Protein AF-A0A6A0A6Y8-F1 (afdb_monomer)

pLDDT: mean 86.59, std 13.99, range [38.25, 98.38]

Mean predicted aligned error: 8.22 Å

Secondary structure (DSSP, 8-state):
-HHHHHHHHHHHHHH-TTS-HHHHHHHHHHHHHHHHHHHH---SSPPPHHHHHHHHTT--EEEEEE-TTS-EEEEEE-TT-BHHHHHHHHHHHTT-S-GGGEEEEEEEEE------SS-PPPPPPP-EEEEPPTTSBHHHHHHHHHH-TTTTTTEEEEEEEEE----GGGGG---HHHHHHHHHHHHHHHHTTSS---HHHHHHHHHHHHHHHHGGGGGG-HHHHHHHHHHHS-TTT-

Solvent-accessible surface area (backbone atoms only — not comparable to full-atom values): 13870 Å² total; per-residue (Å²): 110,70,69,58,54,52,51,50,51,34,52,49,48,37,68,41,84,87,50,58,71,69,56,21,51,52,24,46,52,50,48,54,50,51,56,50,38,68,72,49,44,82,80,89,56,81,83,49,72,68,56,52,52,24,59,76,67,76,45,70,47,74,47,69,37,29,39,92,84,73,48,72,47,85,44,77,41,46,91,79,34,24,38,47,57,50,42,54,52,48,25,59,74,72,66,38,83,85,44,89,39,44,40,52,23,44,32,33,41,46,59,62,80,82,85,80,79,76,100,64,79,80,75,76,67,63,70,48,74,41,82,56,59,53,51,44,38,48,52,41,54,56,49,48,53,73,62,39,80,61,40,79,75,38,34,50,67,44,44,29,52,47,74,77,58,88,57,82,72,54,79,74,56,82,49,64,58,57,48,49,55,51,48,53,49,51,52,52,40,32,54,73,54,78,53,83,69,55,63,70,56,40,52,51,51,31,52,52,55,48,40,72,76,61,42,90,66,47,85,80,36,68,71,61,45,53,55,48,48,64,73,50,44,34,77,89,67,110

Sequence (238 aa):
EFVGLVSEYIHAVAQDEGEPPLVRSLASKTWNCLKRSTKAGPRRTLPTAEEIEALFAERKLNTIVFFLDETFEELSFDVTTTVLEAVEQLAGIIRLQNWQTFTLFEARHILAKPNTNNGGVAEPAVDEHLLLDENKYIADILCEFRNSKIAKDMWQSKLLFKKRMFRETDENIVEPQFINLSYVQAQHDYLQGNYPVVREDAAQMSALQIQAEHGSGLAENEEMLMTCIEKYVTKQTK

Organism: Haematococcus lacustris (NCBI:txid44745)

InterPro domains:
  IPR000299 FERM domain [PS50057] (61-238)
  IPR000857 MyTH4 domain [PS51016] (1-56)
  IPR014352 FERM/acyl-CoA-binding protein superfamily [G3DSA:1.20.80.10] (167-238)
  IPR019748 FERM central domain [PF00373] (169-235)
  IPR019748 FERM central domain [cd14473] (179-237)
  IPR035963 FERM superfamily, second domain [SSF47031] (162-237)
  IPR051567 Unconventional Myosin ATPase [PTHR22692] (15-237)

Radius of gyration: 23.83 Å; Cα contacts (8 Å, |Δi|>4): 279; chains: 1; bounding box: 72×34×59 Å

Structure (mmCIF, N/CA/C/O backbone):
data_AF-A0A6A0A6Y8-F1
#
_entry.id   AF-A0A6A0A6Y8-F1
#
loop_
_atom_site.group_PDB
_atom_site.id
_atom_site.type_symbol
_atom_site.label_atom_id
_atom_site.label_alt_id
_atom_site.label_comp_id
_atom_site.label_asym_id
_atom_site.label_entity_id
_atom_site.label_seq_id
_atom_site.pdbx_PDB_ins_code
_atom_site.Cartn_x
_atom_site.Cartn_y
_atom_site.Cartn_z
_atom_site.occupancy
_atom_site.B_iso_or_equiv
_atom_site.auth_seq_id
_atom_site.auth_comp_id
_atom_site.auth_asym_id
_atom_site.auth_atom_id
_atom_site.pdbx_PDB_model_num
ATOM 1 N N . GLU A 1 1 ? -18.001 -19.237 24.307 1.00 77.31 1 GLU A N 1
ATOM 2 C CA . GLU A 1 1 ? -19.071 -18.554 25.069 1.00 77.31 1 GLU A CA 1
ATOM 3 C C . GLU A 1 1 ? -18.737 -17.101 25.410 1.00 77.31 1 GLU A C 1
ATOM 5 O O . GLU A 1 1 ? -19.509 -16.239 25.023 1.00 77.31 1 GLU A O 1
ATOM 10 N N . PHE A 1 2 ? -17.579 -16.783 26.011 1.00 86.88 2 PHE A N 1
ATOM 11 C CA . PHE A 1 2 ? -17.235 -15.402 26.414 1.00 86.88 2 PHE A CA 1
ATOM 12 C C . PHE A 1 2 ? -17.306 -14.342 25.296 1.00 86.88 2 PHE A C 1
ATOM 14 O O . PHE A 1 2 ? -17.926 -13.302 25.482 1.00 86.88 2 PHE A O 1
ATOM 21 N N . VAL A 1 3 ? -16.726 -14.606 24.118 1.00 83.38 3 VAL A N 1
ATOM 22 C CA . VAL A 1 3 ? -16.757 -13.652 22.988 1.00 83.38 3 VAL A CA 1
ATOM 23 C C . VAL A 1 3 ? -18.191 -13.352 22.540 1.00 83.38 3 VAL A C 1
ATOM 25 O O . VAL A 1 3 ? -18.493 -12.204 22.236 1.00 83.38 3 VAL A O 1
ATOM 28 N N . GLY A 1 4 ? -19.074 -14.358 22.572 1.00 87.31 4 GLY A N 1
ATOM 29 C CA . GLY A 1 4 ? -20.499 -14.207 22.262 1.00 87.31 4 GLY A CA 1
ATOM 30 C C . GLY A 1 4 ? -21.203 -13.263 23.237 1.00 87.31 4 GLY A C 1
ATOM 31 O O . GLY A 1 4 ? -21.870 -12.324 22.810 1.00 87.31 4 GLY A O 1
ATOM 32 N N . LEU A 1 5 ? -20.960 -13.445 24.539 1.00 92.94 5 LEU A N 1
ATOM 33 C CA . LEU A 1 5 ? -21.512 -12.580 25.588 1.00 92.94 5 LEU A CA 1
ATOM 34 C C . LEU A 1 5 ? -21.043 -11.128 25.437 1.00 92.94 5 LEU A C 1
ATOM 36 O O . LEU A 1 5 ? -21.844 -10.201 25.522 1.00 92.94 5 LEU A O 1
ATOM 40 N N . VAL A 1 6 ? -19.750 -10.922 25.168 1.00 90.88 6 VAL A N 1
ATOM 41 C CA . VAL A 1 6 ? -19.188 -9.580 24.960 1.00 90.88 6 VAL A CA 1
ATOM 42 C C . VAL A 1 6 ? -19.773 -8.934 23.703 1.00 90.88 6 VAL A C 1
ATOM 44 O O . VAL A 1 6 ? -20.166 -7.770 23.750 1.00 90.88 6 VAL A O 1
ATOM 47 N N . SER A 1 7 ? -19.880 -9.674 22.592 1.00 91.81 7 SER A N 1
ATOM 48 C CA . SER A 1 7 ? -20.501 -9.155 21.369 1.00 91.81 7 SER A CA 1
ATOM 49 C C . SER A 1 7 ? -21.958 -8.757 21.568 1.00 91.81 7 SER A C 1
ATOM 51 O O . SER A 1 7 ? -22.370 -7.704 21.089 1.00 91.81 7 SER A O 1
ATOM 53 N N . GLU A 1 8 ? -22.725 -9.579 22.284 1.00 94.06 8 GLU A N 1
ATOM 54 C CA . GLU A 1 8 ? -24.141 -9.340 22.545 1.00 94.06 8 GLU A CA 1
ATOM 55 C C . GLU A 1 8 ? -24.335 -8.115 23.438 1.00 94.06 8 GLU A C 1
ATOM 57 O O . GLU A 1 8 ? -25.140 -7.246 23.110 1.00 94.06 8 GLU A O 1
ATOM 62 N N . TYR A 1 9 ? -23.527 -7.982 24.495 1.00 94.88 9 TYR A N 1
ATOM 63 C CA . TYR A 1 9 ? -23.540 -6.809 25.364 1.00 94.88 9 TYR A CA 1
ATOM 64 C C . TYR A 1 9 ? -23.230 -5.518 24.596 1.00 94.88 9 TYR A C 1
ATOM 66 O O . TYR A 1 9 ? -23.997 -4.560 24.663 1.00 94.88 9 TYR A O 1
ATOM 74 N N . ILE A 1 10 ? -22.137 -5.492 23.823 1.00 95.12 10 ILE A N 1
ATOM 75 C CA . ILE A 1 10 ? -21.745 -4.301 23.053 1.00 95.12 10 ILE A CA 1
ATOM 76 C C . ILE A 1 10 ? -22.835 -3.939 22.039 1.00 95.12 10 ILE A C 1
ATOM 78 O O . ILE A 1 10 ? -23.150 -2.763 21.861 1.00 95.12 10 ILE A O 1
ATOM 82 N N . HIS A 1 11 ? -23.424 -4.939 21.383 1.00 94.75 11 HIS A N 1
ATOM 83 C CA . HIS A 1 11 ? -24.505 -4.717 20.434 1.00 94.75 11 HIS A CA 1
ATOM 84 C C . HIS A 1 11 ? -25.767 -4.167 21.111 1.00 94.75 11 HIS A C 1
ATOM 86 O O . HIS A 1 11 ? -26.372 -3.240 20.580 1.00 94.75 11 HIS A O 1
ATOM 92 N N . ALA A 1 12 ? -26.142 -4.690 22.282 1.00 95.38 12 ALA A N 1
ATOM 93 C CA . ALA A 1 12 ? -27.283 -4.199 23.051 1.00 95.38 12 ALA A CA 1
ATOM 94 C C . ALA A 1 12 ? -27.087 -2.734 23.473 1.00 95.38 12 ALA A C 1
ATOM 96 O O . ALA A 1 12 ? -27.940 -1.901 23.182 1.00 95.38 12 ALA A O 1
ATOM 97 N N . VAL A 1 13 ? -25.925 -2.395 24.045 1.00 96.12 13 VAL A N 1
ATOM 98 C CA . VAL A 1 13 ? -25.582 -1.017 24.449 1.00 96.12 13 VAL A CA 1
ATOM 99 C C . VAL A 1 13 ? -25.568 -0.057 23.255 1.00 96.12 13 VAL A C 1
ATOM 101 O 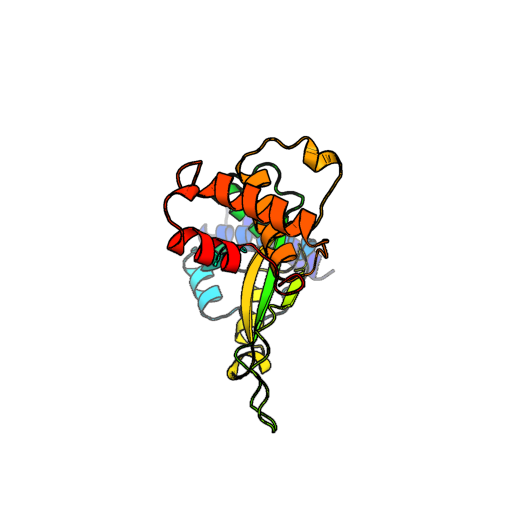O . VAL A 1 13 ? -25.963 1.098 23.379 1.00 96.12 13 VAL A O 1
ATOM 104 N N . ALA A 1 14 ? -25.138 -0.512 22.075 1.00 94.69 14 ALA A N 1
ATOM 105 C CA . ALA A 1 14 ? -25.146 0.316 20.869 1.00 94.69 14 ALA A CA 1
ATOM 106 C C . ALA A 1 14 ? -26.566 0.691 20.394 1.00 94.69 14 ALA A C 1
ATOM 108 O O . ALA A 1 14 ? -26.723 1.731 19.755 1.00 94.69 14 ALA A O 1
ATOM 109 N N . GLN A 1 15 ? -27.574 -0.138 20.692 1.00 93.50 15 GLN A N 1
ATOM 110 C CA . GLN A 1 15 ? -28.968 0.039 20.257 1.00 93.50 15 GLN A CA 1
ATOM 111 C C . GLN A 1 15 ? -29.887 0.614 21.345 1.00 93.50 15 GLN A C 1
ATOM 113 O O . GLN A 1 15 ? -31.000 1.032 21.036 1.00 93.50 15 GLN A O 1
ATOM 118 N N . ASP A 1 16 ? -29.454 0.626 22.606 1.00 95.06 16 ASP A N 1
ATOM 119 C CA . ASP A 1 16 ? -30.277 1.089 23.721 1.00 95.06 16 ASP A CA 1
ATOM 120 C C . ASP A 1 16 ? -30.437 2.614 23.700 1.00 95.06 16 ASP A C 1
ATOM 122 O O . ASP A 1 16 ? -29.503 3.363 23.982 1.00 95.06 16 ASP A O 1
ATOM 126 N N . GLU A 1 17 ? -31.640 3.101 23.387 1.00 92.94 17 GLU A N 1
ATOM 127 C CA . GLU A 1 17 ? -31.928 4.536 23.356 1.00 92.94 17 GLU A CA 1
ATOM 128 C C . GLU A 1 17 ? -31.802 5.224 24.728 1.00 92.94 17 GLU A C 1
ATOM 130 O O . GLU A 1 17 ? -31.631 6.447 24.771 1.00 92.94 17 GLU A O 1
ATOM 135 N N . GLY A 1 18 ? -31.836 4.461 25.826 1.00 94.81 18 GLY A N 1
ATOM 136 C CA . GLY A 1 18 ? -31.639 4.949 27.190 1.00 94.81 18 GLY A CA 1
ATOM 137 C C . GLY A 1 18 ? -30.185 5.287 27.532 1.00 94.81 18 GLY A C 1
ATOM 138 O O . GLY A 1 18 ? -29.944 6.060 28.461 1.00 94.81 18 GLY A O 1
ATOM 139 N N . GLU A 1 19 ? -29.218 4.766 26.774 1.00 95.75 19 GLU A N 1
ATOM 140 C CA . GLU A 1 19 ? -27.794 5.014 27.010 1.00 95.75 19 GLU A CA 1
ATOM 141 C C . GLU A 1 19 ? -27.341 6.385 26.472 1.00 95.75 19 GLU A C 1
ATOM 143 O O . GLU A 1 19 ? -27.837 6.857 25.436 1.00 95.75 19 GLU A O 1
ATOM 148 N N . PRO A 1 20 ? -26.350 7.040 27.116 1.00 96.50 20 PRO A N 1
ATOM 149 C CA . PRO A 1 20 ? -25.820 8.313 26.650 1.00 96.50 20 PRO A CA 1
ATOM 150 C C . PRO A 1 20 ? -25.304 8.225 25.204 1.00 96.50 20 PRO A C 1
ATOM 152 O O . PRO A 1 20 ? -24.615 7.261 24.856 1.00 96.50 20 PRO A O 1
ATOM 155 N N . PRO A 1 21 ? -25.514 9.256 24.361 1.00 94.69 21 PRO A N 1
ATOM 156 C CA . PRO A 1 21 ? -25.112 9.220 22.952 1.00 94.69 21 PRO A CA 1
ATOM 157 C C . PRO A 1 21 ? -23.634 8.869 22.723 1.00 94.69 21 PRO A C 1
ATOM 159 O O . PRO A 1 21 ? -23.303 8.142 21.786 1.00 94.69 21 PRO A O 1
ATOM 162 N N . LEU A 1 22 ? -22.746 9.345 23.603 1.00 92.56 22 LEU A N 1
ATOM 163 C CA . LEU A 1 22 ? -21.317 9.032 23.559 1.00 92.56 22 LEU A CA 1
ATOM 164 C C . LEU A 1 22 ? -21.048 7.534 23.772 1.00 92.56 22 LEU A C 1
ATOM 166 O O . LEU A 1 22 ? -20.259 6.943 23.038 1.00 92.56 22 LEU A O 1
ATOM 170 N N . VAL A 1 23 ? -21.728 6.914 24.739 1.00 94.75 23 VAL A N 1
ATOM 171 C CA . VAL A 1 23 ? -21.590 5.484 25.053 1.00 94.75 23 VAL A CA 1
ATOM 172 C C . VAL A 1 23 ? -22.068 4.641 23.873 1.00 94.75 23 VAL A C 1
ATOM 174 O O . VAL A 1 23 ? -21.354 3.739 23.441 1.00 94.75 23 VAL A O 1
ATOM 177 N N . ARG A 1 24 ? -23.208 4.995 23.266 1.00 95.31 24 ARG A N 1
ATOM 178 C CA . ARG A 1 24 ? -23.728 4.300 22.074 1.00 95.31 24 ARG A CA 1
ATOM 179 C C . ARG A 1 24 ? -22.795 4.412 20.873 1.00 95.31 24 ARG A C 1
ATOM 181 O O . ARG A 1 24 ? -22.590 3.434 20.152 1.00 95.31 24 ARG A O 1
ATOM 188 N N . SER A 1 25 ? -22.199 5.589 20.666 1.00 92.94 25 SER A N 1
ATOM 189 C CA . SER A 1 25 ? -21.198 5.811 19.615 1.00 92.94 25 SER A CA 1
ATOM 190 C C . SER A 1 25 ? -19.967 4.922 19.824 1.00 92.94 25 SER A C 1
ATOM 192 O O . SER A 1 25 ? -19.550 4.209 18.909 1.00 92.94 25 SER A O 1
ATOM 194 N N . LEU A 1 26 ? -19.429 4.878 21.047 1.00 92.94 26 LEU A N 1
ATOM 195 C CA . LEU A 1 26 ? -18.294 4.020 21.396 1.00 92.94 26 LEU A CA 1
ATOM 196 C C . LEU A 1 26 ? -18.625 2.530 21.255 1.00 92.94 26 LEU A C 1
ATOM 198 O O . LEU A 1 26 ? -17.822 1.775 20.702 1.00 92.94 26 LEU A O 1
ATOM 202 N N . ALA A 1 27 ? -19.809 2.103 21.695 1.00 95.19 27 ALA A N 1
ATOM 203 C CA . ALA A 1 27 ? -20.276 0.730 21.539 1.00 95.19 27 ALA A CA 1
ATOM 204 C C . ALA A 1 27 ? -20.397 0.349 20.054 1.00 95.19 27 ALA A C 1
ATOM 206 O O . ALA A 1 27 ? -19.886 -0.691 19.639 1.00 95.19 27 ALA A O 1
ATOM 207 N N . SER A 1 28 ? -20.952 1.235 19.222 1.00 93.56 28 SER A N 1
ATOM 208 C CA . SER A 1 28 ? -21.048 1.039 17.768 1.00 93.56 28 SER A CA 1
ATOM 209 C C . SER A 1 28 ? -19.674 0.909 17.104 1.00 93.56 28 SER A C 1
ATOM 211 O O . SER A 1 28 ? -19.452 0.008 16.291 1.00 93.56 28 SER A O 1
ATOM 213 N N . LYS A 1 29 ? -18.717 1.771 17.476 1.00 92.00 29 LYS A N 1
ATOM 214 C CA . LYS A 1 29 ? -17.328 1.697 16.992 1.00 92.00 29 LYS A CA 1
ATOM 215 C C . LYS A 1 29 ? -16.665 0.387 17.419 1.00 92.00 29 LYS A C 1
ATOM 217 O O . LYS A 1 29 ? -16.091 -0.309 16.585 1.00 92.00 29 LYS A O 1
ATOM 222 N N . THR A 1 30 ? -16.813 0.007 18.686 1.00 93.19 30 THR A N 1
ATOM 223 C CA . THR A 1 30 ? -16.262 -1.240 19.239 1.00 93.19 30 THR A CA 1
ATOM 224 C C . THR A 1 30 ? -16.842 -2.462 18.527 1.00 93.19 30 THR A C 1
ATOM 226 O O . THR A 1 30 ? -16.099 -3.373 18.164 1.00 93.19 30 THR A O 1
ATOM 229 N N . TRP A 1 31 ? -18.149 -2.463 18.253 1.00 93.44 31 TRP A N 1
ATOM 230 C CA . TRP A 1 31 ? -18.822 -3.528 17.514 1.00 93.44 31 TRP A CA 1
ATOM 231 C C . TRP A 1 31 ? -18.270 -3.693 16.097 1.00 93.44 31 TRP A C 1
ATOM 233 O O . TRP A 1 31 ? -17.978 -4.808 15.659 1.00 93.44 31 TRP A O 1
ATOM 243 N N . ASN A 1 32 ? -18.068 -2.578 15.392 1.00 91.50 32 ASN A N 1
ATOM 244 C CA . ASN A 1 32 ? -17.473 -2.588 14.060 1.00 91.50 32 ASN A CA 1
ATOM 245 C C . ASN A 1 32 ? -16.026 -3.095 14.092 1.00 91.50 32 ASN A C 1
ATOM 247 O O . ASN A 1 32 ? -15.670 -3.956 13.287 1.00 91.50 32 ASN A O 1
ATOM 251 N N . CYS A 1 33 ? -15.213 -2.640 15.049 1.00 90.62 33 CYS A N 1
ATOM 252 C CA . CYS A 1 33 ? -13.855 -3.148 15.238 1.00 90.62 33 CYS A CA 1
ATOM 253 C C . CYS A 1 33 ? -13.845 -4.655 15.528 1.00 90.62 33 CYS A C 1
ATOM 255 O O . CYS A 1 33 ? -13.053 -5.378 14.933 1.00 90.62 33 CYS A O 1
ATOM 257 N N . LEU A 1 34 ? -14.755 -5.162 16.366 1.00 90.56 34 LEU A N 1
ATOM 258 C CA . LEU A 1 34 ? -14.835 -6.589 16.688 1.00 90.56 34 LEU A CA 1
ATOM 259 C C . LEU A 1 34 ? -15.142 -7.446 15.452 1.00 90.56 34 LEU A C 1
ATOM 261 O O . LEU A 1 34 ? -14.504 -8.481 15.248 1.00 90.56 34 LEU A O 1
ATOM 265 N N . LYS A 1 35 ? -16.072 -7.006 14.594 1.00 89.94 35 LYS A N 1
ATOM 266 C CA . LYS A 1 35 ? -16.362 -7.678 13.315 1.00 89.94 35 LYS A CA 1
ATOM 267 C C . LYS A 1 35 ? -15.130 -7.730 12.416 1.00 89.94 35 LYS A C 1
ATOM 269 O O . LYS A 1 35 ? -14.821 -8.783 11.859 1.00 89.94 35 LYS A O 1
ATOM 274 N N . ARG A 1 36 ? -14.421 -6.604 12.301 1.00 91.31 36 ARG A N 1
ATOM 275 C CA . ARG A 1 36 ? -13.200 -6.486 11.493 1.00 91.31 36 ARG A CA 1
ATOM 276 C C . ARG A 1 36 ? -12.105 -7.414 12.019 1.00 91.31 36 ARG A C 1
ATOM 278 O O . ARG A 1 36 ? -11.599 -8.224 11.251 1.00 91.31 36 ARG A O 1
ATOM 285 N N . SER A 1 37 ? -11.849 -7.406 13.327 1.00 89.44 37 SER A N 1
ATOM 286 C CA . SER A 1 37 ? -10.861 -8.281 13.969 1.00 89.44 37 SER A CA 1
ATOM 287 C C . SER A 1 37 ? -11.216 -9.763 13.909 1.00 89.44 37 SER A C 1
ATOM 289 O O . SER A 1 37 ? -10.331 -10.606 13.819 1.00 89.44 37 SER A O 1
ATOM 291 N N . THR A 1 38 ? -12.505 -10.108 13.913 1.00 89.69 38 THR A N 1
ATOM 292 C CA . THR A 1 38 ? -12.942 -11.501 13.726 1.00 89.69 38 THR A CA 1
ATOM 293 C C . THR A 1 38 ? -12.637 -11.995 12.309 1.00 89.69 38 THR A C 1
ATOM 295 O O . THR A 1 38 ? -12.288 -13.158 12.133 1.00 89.69 38 THR A O 1
ATOM 298 N N . LYS A 1 39 ? -12.744 -11.115 11.302 1.00 89.94 39 LYS A N 1
ATOM 299 C CA . LYS A 1 39 ? -12.457 -11.440 9.898 1.00 89.94 39 LYS A CA 1
ATOM 300 C C . LYS A 1 39 ? -10.955 -11.461 9.595 1.00 89.94 39 LYS A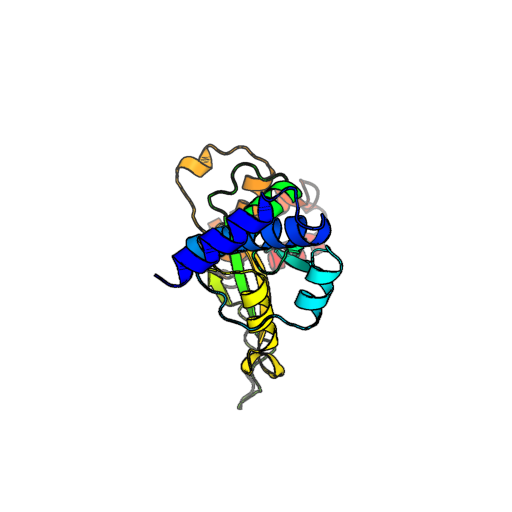 C 1
ATOM 302 O O . LYS A 1 39 ? -10.480 -12.423 9.007 1.00 89.94 39 LYS A O 1
ATOM 307 N N . ALA A 1 40 ? -10.236 -10.402 9.962 1.00 91.38 40 ALA A N 1
ATOM 308 C CA . ALA A 1 40 ? -8.822 -10.217 9.621 1.00 91.38 40 ALA A CA 1
ATOM 309 C C . ALA A 1 40 ? -7.858 -10.879 10.626 1.00 91.38 40 ALA A C 1
ATOM 311 O O . ALA A 1 40 ? -6.674 -11.041 10.346 1.00 91.38 40 ALA A O 1
ATOM 312 N N . GLY A 1 41 ? -8.364 -11.308 11.784 1.00 90.94 41 GLY A N 1
ATOM 313 C CA . GLY A 1 41 ? -7.570 -11.906 12.850 1.00 90.94 41 GLY A CA 1
ATOM 314 C C . GLY A 1 41 ? -7.073 -10.883 13.880 1.00 90.94 41 GLY A C 1
ATOM 315 O O . GLY A 1 41 ? -7.335 -9.679 13.773 1.00 90.94 41 GLY A O 1
ATOM 316 N N . PRO A 1 42 ? -6.387 -11.353 14.934 1.00 90.31 42 PRO A N 1
ATOM 317 C CA . PRO A 1 42 ? -5.911 -10.495 16.012 1.00 90.31 42 PRO A CA 1
ATOM 318 C C . PRO A 1 42 ? -4.711 -9.637 15.585 1.00 90.31 42 PRO A C 1
ATOM 320 O O . PRO A 1 42 ? -3.868 -10.067 14.798 1.00 90.31 42 PRO A O 1
ATOM 323 N N . ARG A 1 43 ? -4.600 -8.441 16.177 1.00 92.00 43 ARG A N 1
ATOM 324 C CA . ARG A 1 43 ? -3.385 -7.611 16.122 1.00 92.00 43 ARG A CA 1
ATOM 325 C C . ARG A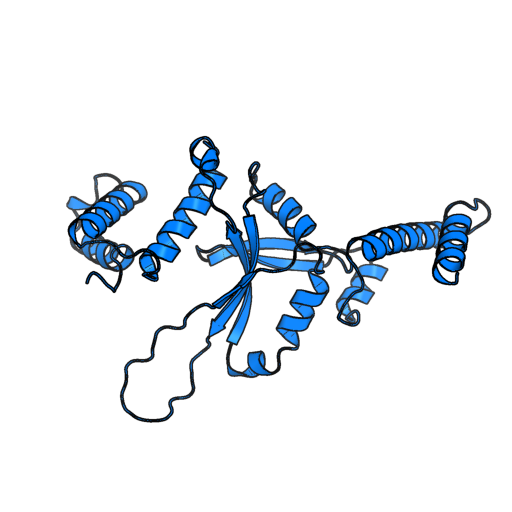 1 43 ? -2.192 -8.366 16.714 1.00 92.00 43 ARG A C 1
ATOM 327 O O . ARG A 1 43 ? -2.335 -9.107 17.687 1.00 92.00 43 ARG A O 1
ATOM 334 N N . ARG A 1 44 ? -1.006 -8.144 16.146 1.00 91.25 44 ARG A N 1
ATOM 335 C CA . ARG A 1 44 ? 0.263 -8.742 16.602 1.00 91.25 44 ARG A CA 1
ATOM 336 C C . ARG A 1 44 ? 1.056 -7.822 17.525 1.00 91.25 44 ARG A C 1
ATOM 338 O O . ARG A 1 44 ? 1.947 -8.296 18.227 1.00 91.25 44 ARG A O 1
ATOM 345 N N . THR A 1 45 ? 0.744 -6.530 17.527 1.00 92.12 45 THR A N 1
ATOM 346 C CA . THR A 1 45 ? 1.422 -5.518 18.340 1.00 92.12 45 THR A CA 1
ATOM 347 C C . THR A 1 45 ? 0.445 -4.778 19.246 1.00 92.12 45 THR A C 1
ATOM 349 O O . THR A 1 45 ? -0.755 -4.706 18.973 1.00 92.12 45 THR A O 1
ATOM 352 N N . LEU A 1 46 ? 0.967 -4.243 20.352 1.00 92.12 46 LEU A N 1
ATOM 353 C CA . LEU A 1 46 ? 0.198 -3.370 21.233 1.00 92.12 46 LEU A CA 1
ATOM 354 C C . LEU A 1 46 ? -0.006 -2.002 20.562 1.00 92.12 46 LEU A C 1
ATOM 356 O O . LEU A 1 46 ? 0.926 -1.529 19.905 1.00 92.12 46 LEU A O 1
ATOM 360 N N . PRO A 1 47 ? -1.167 -1.350 20.763 1.00 93.12 47 PRO A N 1
ATOM 361 C CA . PRO A 1 47 ? -1.382 0.009 20.290 1.00 93.12 47 PRO A CA 1
ATOM 362 C C . PRO A 1 47 ? -0.345 0.980 20.861 1.00 93.12 47 PRO A C 1
ATOM 364 O O . PRO A 1 47 ? -0.042 0.947 22.057 1.00 93.12 47 PRO A O 1
ATOM 367 N N . THR A 1 48 ? 0.182 1.865 20.024 1.00 92.31 48 THR A N 1
ATOM 368 C CA . THR A 1 48 ? 1.080 2.941 20.449 1.00 92.31 48 THR A CA 1
ATOM 369 C C . THR A 1 48 ? 0.314 4.116 21.053 1.00 92.31 48 THR A C 1
ATOM 371 O O . THR A 1 48 ? -0.897 4.250 20.879 1.00 92.31 48 THR A O 1
ATOM 374 N N . ALA A 1 49 ? 1.027 5.015 21.739 1.00 93.88 49 ALA A N 1
ATOM 375 C CA . ALA A 1 49 ? 0.437 6.256 22.243 1.00 93.88 49 ALA A CA 1
ATOM 376 C C . ALA A 1 49 ? -0.216 7.079 21.116 1.00 93.88 49 ALA A C 1
ATOM 378 O O . ALA A 1 49 ? -1.339 7.544 21.273 1.00 93.88 49 ALA A O 1
ATOM 379 N N . GLU A 1 50 ? 0.432 7.162 19.949 1.00 94.00 50 GLU A N 1
ATOM 380 C CA . GLU A 1 50 ? -0.093 7.863 18.769 1.00 94.00 50 GLU A CA 1
ATOM 381 C C . GLU A 1 50 ? -1.409 7.254 18.266 1.00 94.00 50 GLU A C 1
ATOM 383 O O . GLU A 1 50 ? -2.322 7.992 17.901 1.00 94.00 50 GLU A O 1
ATOM 388 N N . GLU A 1 51 ? -1.519 5.919 18.257 1.00 94.69 51 GLU A N 1
ATOM 389 C CA . GLU A 1 51 ? -2.749 5.205 17.888 1.00 94.69 51 GLU A CA 1
ATOM 390 C C . GLU A 1 51 ? -3.879 5.485 18.886 1.00 94.69 51 GLU A C 1
ATOM 392 O O . GLU A 1 51 ? -5.017 5.726 18.483 1.00 94.69 51 GLU A O 1
ATOM 397 N N . ILE A 1 52 ? -3.566 5.484 20.184 1.00 94.25 52 ILE A N 1
ATOM 398 C CA . ILE A 1 52 ? -4.533 5.746 21.257 1.00 94.25 52 ILE A CA 1
ATOM 399 C C . ILE A 1 52 ? -5.037 7.192 21.182 1.00 94.25 52 ILE A C 1
ATOM 401 O O . ILE A 1 52 ? -6.243 7.434 21.207 1.00 94.25 52 ILE A O 1
ATOM 405 N N . GLU A 1 53 ? -4.130 8.157 21.042 1.00 95.81 53 GLU A N 1
ATOM 406 C CA . GLU A 1 53 ? -4.477 9.569 20.882 1.00 95.81 53 GLU A CA 1
ATOM 407 C C . GLU A 1 53 ? -5.298 9.812 19.613 1.00 95.81 53 GLU A C 1
ATOM 409 O O . GLU A 1 53 ? -6.262 10.576 19.638 1.00 95.81 53 GLU A O 1
ATOM 414 N N . ALA A 1 54 ? -4.945 9.151 18.505 1.00 95.00 54 ALA A N 1
ATOM 415 C CA . ALA A 1 54 ? -5.695 9.244 17.259 1.00 95.00 54 ALA A CA 1
ATOM 416 C C . ALA A 1 54 ? -7.125 8.707 17.410 1.00 95.00 54 ALA A C 1
ATOM 418 O O . ALA A 1 54 ? -8.075 9.361 16.977 1.00 95.00 54 ALA A O 1
ATOM 419 N N . LEU A 1 55 ? -7.282 7.569 18.095 1.00 91.69 55 LEU A N 1
ATOM 420 C CA . LEU A 1 55 ? -8.583 6.975 18.389 1.00 91.69 55 LEU A CA 1
ATOM 421 C C . LEU A 1 55 ? -9.459 7.915 19.231 1.00 91.69 55 LEU A C 1
ATOM 423 O O . LEU A 1 55 ? -10.627 8.114 18.896 1.00 91.69 55 LEU A O 1
ATOM 427 N N . PHE A 1 56 ? -8.905 8.514 20.291 1.00 90.94 56 PHE A N 1
ATOM 428 C CA . PHE A 1 56 ? -9.642 9.455 21.144 1.00 90.94 56 PHE A CA 1
ATOM 429 C C . PHE A 1 56 ? -10.004 10.759 20.430 1.00 90.94 56 PHE A C 1
ATOM 431 O O . PHE A 1 56 ? -11.069 11.315 20.685 1.00 90.94 56 PHE A O 1
ATOM 438 N N . ALA A 1 57 ? -9.143 11.238 19.532 1.00 93.06 57 ALA A N 1
ATOM 439 C CA . ALA A 1 57 ? -9.381 12.444 18.743 1.00 93.06 57 ALA A CA 1
ATOM 440 C C . ALA A 1 57 ? -10.213 12.195 17.469 1.00 93.06 57 ALA A C 1
ATOM 442 O O . ALA A 1 57 ? -10.390 13.116 16.676 1.00 93.06 57 ALA A O 1
ATOM 443 N N . GLU A 1 58 ? -10.695 10.967 17.250 1.00 89.88 58 GLU A N 1
ATOM 444 C CA . GLU A 1 58 ? -11.438 10.555 16.050 1.00 89.88 58 GLU A CA 1
ATOM 445 C C . GLU A 1 58 ? -10.722 10.882 14.728 1.00 89.88 58 GLU A C 1
ATOM 447 O O . GLU A 1 58 ? -11.350 11.168 13.707 1.00 89.88 58 GLU A O 1
ATOM 452 N N . ARG A 1 59 ? -9.388 10.821 14.735 1.00 94.56 59 ARG A N 1
ATOM 453 C CA . ARG A 1 59 ? -8.546 11.071 13.562 1.00 94.56 59 ARG A CA 1
ATOM 454 C C . ARG A 1 59 ? -7.882 9.787 13.091 1.00 94.56 59 ARG A C 1
ATOM 456 O O . ARG A 1 59 ? -7.594 8.888 13.878 1.00 94.56 59 ARG A O 1
ATOM 463 N N . LYS A 1 60 ? -7.579 9.734 11.800 1.00 95.12 60 LYS A N 1
ATOM 464 C CA . LYS A 1 60 ? -6.706 8.703 11.241 1.00 95.12 60 LYS A CA 1
ATOM 465 C C . LYS A 1 60 ? -5.241 9.125 11.351 1.00 95.12 60 LYS A C 1
ATOM 467 O O . LYS A 1 60 ? -4.927 10.309 11.494 1.00 95.12 60 LYS A O 1
ATOM 472 N N . LEU A 1 61 ? -4.358 8.137 11.334 1.00 96.88 61 LEU A N 1
ATOM 473 C CA . LEU A 1 61 ? -2.924 8.329 11.159 1.00 96.88 61 LEU A CA 1
ATOM 474 C C . LEU A 1 61 ? -2.598 8.280 9.670 1.00 96.88 61 LEU A C 1
ATOM 476 O O . LEU A 1 61 ? -3.381 7.749 8.888 1.00 96.88 61 LEU A O 1
ATOM 480 N N . ASN A 1 62 ? -1.438 8.799 9.289 1.00 97.25 62 ASN A N 1
ATOM 481 C CA . ASN A 1 62 ? -0.969 8.734 7.915 1.00 97.25 62 ASN A CA 1
ATOM 482 C C . ASN A 1 62 ? 0.396 8.048 7.851 1.00 97.25 62 ASN A C 1
ATOM 484 O O . ASN A 1 62 ? 1.190 8.108 8.792 1.00 97.25 62 ASN A O 1
ATOM 488 N N . THR A 1 63 ? 0.652 7.364 6.745 1.00 96.81 63 THR A N 1
ATOM 489 C CA . THR A 1 63 ? 1.931 6.740 6.417 1.00 96.81 63 THR A CA 1
ATOM 490 C C . THR A 1 63 ? 2.241 6.950 4.940 1.00 96.81 63 THR A C 1
ATOM 492 O O . THR A 1 63 ? 1.359 7.314 4.170 1.00 96.81 63 THR A O 1
ATOM 495 N N . ILE A 1 64 ? 3.490 6.732 4.544 1.00 97.19 64 ILE A N 1
ATOM 496 C CA . ILE A 1 64 ? 3.943 6.932 3.168 1.00 97.19 64 ILE A CA 1
ATOM 497 C C . ILE A 1 64 ? 4.091 5.570 2.496 1.00 97.19 64 ILE A C 1
ATOM 499 O O . ILE A 1 64 ? 4.729 4.668 3.048 1.00 97.19 64 ILE A O 1
ATOM 503 N N . VAL A 1 65 ? 3.518 5.436 1.302 1.00 98.00 65 VAL A N 1
ATOM 504 C CA . VAL A 1 65 ? 3.700 4.275 0.431 1.00 98.00 65 VAL A CA 1
ATOM 505 C C . VAL A 1 65 ? 4.488 4.703 -0.797 1.00 98.00 65 VAL A C 1
ATOM 507 O O . VAL A 1 65 ? 4.103 5.645 -1.483 1.00 98.00 65 VAL A O 1
ATOM 510 N N . PHE A 1 66 ? 5.588 4.009 -1.061 1.00 96.88 66 PHE A N 1
ATOM 511 C CA . PHE A 1 66 ? 6.476 4.272 -2.188 1.00 96.88 66 PHE A CA 1
ATOM 512 C C . PHE A 1 66 ? 6.101 3.423 -3.403 1.00 96.88 66 PHE A C 1
ATOM 514 O O . PHE A 1 66 ? 5.517 2.343 -3.268 1.00 96.88 66 PHE A O 1
ATOM 521 N N . PHE A 1 67 ? 6.502 3.887 -4.580 1.00 95.69 67 PHE A N 1
ATOM 522 C CA . PHE A 1 67 ? 6.496 3.142 -5.837 1.00 95.69 67 PHE A CA 1
ATOM 523 C C . PHE A 1 67 ? 7.939 2.832 -6.268 1.00 95.69 67 PHE A C 1
ATOM 525 O O . PHE A 1 67 ? 8.902 3.287 -5.652 1.00 95.69 67 PHE A O 1
ATOM 532 N N . LEU A 1 68 ? 8.101 2.021 -7.316 1.00 92.19 68 LEU A N 1
ATOM 533 C CA . LEU A 1 68 ? 9.421 1.598 -7.811 1.00 92.19 68 LEU A CA 1
ATOM 534 C C . LEU A 1 68 ? 10.220 2.716 -8.500 1.00 92.19 68 LEU A C 1
ATOM 536 O O . LEU A 1 68 ? 11.421 2.568 -8.696 1.00 92.19 68 LEU A O 1
ATOM 540 N N . ASP A 1 69 ? 9.572 3.821 -8.861 1.00 88.00 69 ASP A N 1
ATOM 541 C CA . ASP A 1 69 ? 10.212 5.034 -9.382 1.00 88.00 69 ASP A CA 1
ATOM 542 C C . ASP A 1 69 ? 10.568 6.041 -8.268 1.00 88.00 69 ASP A C 1
ATOM 544 O O . ASP A 1 69 ? 10.872 7.198 -8.553 1.00 88.00 69 ASP A O 1
ATOM 548 N N . GLU A 1 70 ? 10.519 5.609 -7.001 1.00 89.62 70 GLU A N 1
ATOM 549 C CA . GLU A 1 70 ? 10.742 6.413 -5.789 1.00 89.62 70 GLU A CA 1
ATOM 550 C C . GLU A 1 70 ? 9.741 7.561 -5.572 1.00 89.62 70 GLU A C 1
ATOM 552 O O . GLU A 1 70 ? 9.867 8.327 -4.610 1.00 89.62 70 GLU A O 1
ATOM 557 N N . THR A 1 71 ? 8.693 7.657 -6.397 1.00 94.19 71 THR A N 1
ATOM 558 C CA . THR A 1 71 ? 7.530 8.481 -6.061 1.00 94.19 71 THR A CA 1
ATOM 559 C C . THR A 1 71 ? 6.788 7.877 -4.870 1.00 94.19 71 THR A C 1
ATOM 561 O O . THR A 1 71 ? 7.006 6.721 -4.483 1.00 94.19 71 THR A O 1
ATOM 564 N N . PHE A 1 72 ? 5.917 8.665 -4.244 1.00 97.19 72 PHE A N 1
ATOM 565 C CA . PHE A 1 72 ? 5.177 8.218 -3.075 1.00 97.19 72 PHE A CA 1
ATOM 566 C C . PHE A 1 72 ? 3.806 8.872 -2.972 1.00 97.19 72 PHE A C 1
ATOM 568 O O . PHE A 1 72 ? 3.580 9.967 -3.483 1.00 97.19 72 PHE A O 1
ATOM 575 N N . GLU A 1 73 ? 2.919 8.202 -2.247 1.00 98.12 73 GLU A N 1
ATOM 576 C CA . GLU A 1 73 ? 1.598 8.699 -1.883 1.00 98.12 73 GLU A CA 1
ATOM 577 C C . GLU A 1 73 ? 1.374 8.557 -0.377 1.00 98.12 73 GLU A C 1
ATOM 579 O O . GLU A 1 73 ? 1.897 7.648 0.281 1.00 98.12 73 GLU A O 1
ATOM 584 N N . GLU A 1 74 ? 0.586 9.473 0.179 1.00 97.81 74 GLU A N 1
ATOM 585 C CA . GLU A 1 74 ? 0.198 9.438 1.585 1.00 97.81 74 GLU A CA 1
ATOM 586 C C . GLU A 1 74 ? -1.053 8.568 1.763 1.00 97.81 74 GLU A C 1
ATOM 588 O O . GLU A 1 74 ? -2.104 8.794 1.162 1.00 97.81 74 GLU A O 1
ATOM 593 N N . LEU A 1 75 ? -0.949 7.565 2.629 1.00 97.62 75 LEU A N 1
ATOM 594 C CA . LEU A 1 75 ? -2.017 6.636 2.954 1.00 97.62 75 LEU A CA 1
ATOM 595 C C . LEU A 1 75 ? -2.512 6.884 4.378 1.00 97.62 75 LEU A C 1
ATOM 597 O O . LEU A 1 75 ? -1.757 6.784 5.346 1.00 97.62 75 LEU A O 1
ATOM 601 N N . SER A 1 76 ? -3.812 7.124 4.511 1.00 97.62 76 SER A N 1
ATOM 602 C CA . SER A 1 76 ? -4.458 7.273 5.813 1.00 97.62 76 SER A CA 1
ATOM 603 C C . SER A 1 76 ? -4.922 5.927 6.368 1.00 97.62 76 SER A C 1
ATOM 605 O O . SER A 1 76 ? -5.627 5.198 5.679 1.00 97.62 76 SER A O 1
ATOM 607 N N . PHE A 1 77 ? -4.588 5.608 7.616 1.00 97.19 77 PHE A N 1
ATOM 608 C CA . PHE A 1 77 ? -4.903 4.335 8.262 1.00 97.19 77 PHE A CA 1
ATOM 609 C C . PHE A 1 77 ? -5.337 4.514 9.725 1.00 97.19 77 PHE A C 1
ATOM 611 O O . PHE A 1 77 ? -5.069 5.521 10.380 1.00 97.19 77 PHE A O 1
ATOM 618 N N . ASP A 1 78 ? -6.015 3.500 10.248 1.00 94.50 78 ASP A N 1
ATOM 619 C CA . ASP A 1 78 ? -6.341 3.342 11.662 1.00 94.50 78 ASP A CA 1
ATOM 620 C C . ASP A 1 78 ? -5.856 1.986 12.198 1.00 94.50 78 ASP A C 1
ATOM 622 O O . ASP A 1 78 ? -5.267 1.171 11.483 1.00 94.50 78 ASP A O 1
ATOM 626 N N . VAL A 1 79 ? -6.136 1.726 13.476 1.00 92.44 79 VAL A N 1
ATOM 627 C CA . VAL A 1 79 ? -5.706 0.514 14.188 1.00 92.44 79 VAL A CA 1
ATOM 628 C C . VAL A 1 79 ? -6.260 -0.794 13.607 1.00 92.44 79 VAL A C 1
ATOM 630 O O . VAL A 1 79 ? -5.770 -1.861 13.977 1.00 92.44 79 VAL A O 1
ATOM 633 N N . THR A 1 80 ? -7.263 -0.726 12.726 1.00 93.69 80 THR A N 1
ATOM 634 C CA . THR A 1 80 ? -7.923 -1.875 12.090 1.00 93.69 80 THR A CA 1
ATOM 635 C C . THR A 1 80 ? -7.752 -1.919 10.575 1.00 93.69 80 THR A C 1
ATOM 637 O O . THR A 1 80 ? -8.323 -2.801 9.938 1.00 93.69 80 THR A O 1
ATOM 640 N N . THR A 1 81 ? -7.022 -0.978 9.978 1.00 96.62 81 THR A N 1
ATOM 641 C CA . THR A 1 81 ? -6.847 -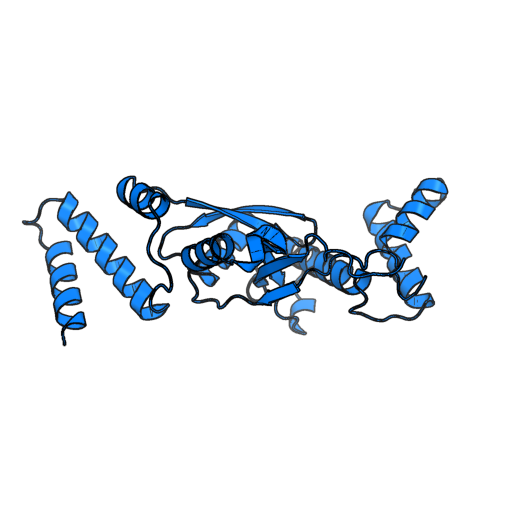0.914 8.523 1.00 96.62 81 THR A CA 1
ATOM 642 C C . THR A 1 81 ? -5.940 -2.050 8.063 1.00 96.62 81 THR A C 1
ATOM 644 O O . THR A 1 81 ? -4.795 -2.165 8.515 1.00 96.62 81 THR A O 1
ATOM 647 N N . THR A 1 82 ? -6.466 -2.906 7.193 1.00 97.56 82 THR A N 1
ATOM 648 C CA . THR A 1 82 ? -5.745 -4.049 6.616 1.00 97.56 82 THR A CA 1
ATOM 649 C C . THR A 1 82 ? -4.936 -3.641 5.386 1.00 97.56 82 THR A C 1
ATOM 651 O O . THR A 1 82 ? -5.171 -2.584 4.798 1.00 97.56 82 THR A O 1
ATOM 654 N N . VAL A 1 83 ? -3.990 -4.484 4.968 1.00 98.00 83 VAL A N 1
ATOM 655 C CA . VAL A 1 83 ? -3.237 -4.294 3.718 1.00 98.00 83 VAL A CA 1
ATOM 656 C C . VAL A 1 83 ? -4.169 -4.243 2.508 1.00 98.00 83 VAL A C 1
ATOM 658 O O . VAL A 1 83 ? -3.981 -3.383 1.655 1.00 98.00 83 VAL A O 1
ATOM 661 N N . LEU A 1 84 ? -5.192 -5.099 2.437 1.00 97.44 84 LEU A N 1
ATOM 662 C CA . LEU A 1 84 ? -6.150 -5.083 1.328 1.00 97.44 84 LEU A CA 1
ATOM 663 C C . LEU A 1 84 ? -6.890 -3.743 1.222 1.00 97.44 84 LEU A C 1
ATOM 665 O O . LEU A 1 84 ? -6.981 -3.167 0.144 1.00 97.44 84 LEU A O 1
ATOM 669 N N . GLU A 1 85 ? -7.375 -3.214 2.342 1.00 97.50 85 GLU A N 1
ATOM 670 C CA . GLU A 1 85 ? -8.084 -1.928 2.354 1.00 97.50 85 GLU A CA 1
ATOM 671 C C . GLU A 1 85 ? -7.150 -0.758 2.044 1.00 97.50 85 GLU A C 1
ATOM 673 O O . GLU A 1 85 ? -7.543 0.191 1.370 1.00 97.50 85 GLU A O 1
ATOM 678 N N . ALA A 1 86 ? -5.900 -0.835 2.504 1.00 98.25 86 ALA A N 1
ATOM 679 C CA . ALA A 1 86 ? -4.865 0.122 2.145 1.00 98.25 86 ALA A CA 1
ATOM 680 C C . ALA A 1 86 ? -4.582 0.118 0.636 1.00 98.25 86 ALA A C 1
ATOM 682 O O . ALA A 1 86 ? -4.439 1.181 0.037 1.00 98.25 86 ALA A O 1
ATOM 683 N N . VAL A 1 87 ? -4.538 -1.064 0.015 1.00 98.38 87 VAL A N 1
ATOM 684 C CA . VAL A 1 87 ? -4.389 -1.234 -1.437 1.00 98.38 87 VAL A CA 1
ATOM 685 C C . VAL A 1 87 ? -5.580 -0.638 -2.182 1.00 98.38 87 VAL A C 1
ATOM 687 O O . VAL A 1 87 ? -5.374 0.121 -3.125 1.00 98.38 87 VAL A O 1
ATOM 690 N N . GLU A 1 88 ? -6.808 -0.922 -1.745 1.00 98.12 88 GLU A N 1
ATOM 691 C CA . GLU A 1 88 ? -8.034 -0.354 -2.325 1.00 98.12 88 GLU A CA 1
ATOM 692 C C . GLU A 1 88 ? -8.054 1.177 -2.241 1.00 98.12 88 GLU A C 1
ATOM 694 O O . GLU A 1 88 ? -8.349 1.864 -3.222 1.00 98.12 88 GLU A O 1
ATOM 699 N N . GLN A 1 89 ? -7.701 1.725 -1.077 1.00 98.25 89 GLN A N 1
ATOM 700 C CA . GLN A 1 89 ? -7.621 3.165 -0.863 1.00 98.25 89 GLN A CA 1
ATOM 701 C C . GLN A 1 89 ?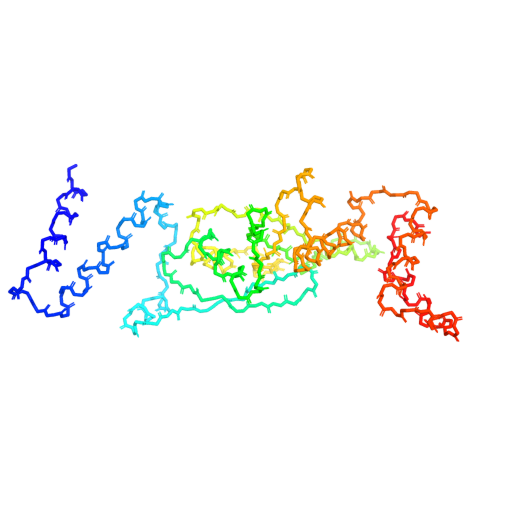 -6.547 3.803 -1.743 1.00 98.25 89 GLN A C 1
ATOM 703 O O . GLN A 1 89 ? -6.816 4.810 -2.400 1.00 98.25 89 GLN A O 1
ATOM 708 N N . LEU A 1 90 ? -5.347 3.219 -1.774 1.00 98.12 90 LEU A N 1
ATOM 709 C CA . LEU A 1 90 ? -4.243 3.722 -2.580 1.00 98.12 90 LEU A CA 1
ATOM 710 C C . LEU A 1 90 ? -4.589 3.684 -4.068 1.00 98.12 90 LEU A C 1
ATOM 712 O O . LEU A 1 90 ? -4.396 4.682 -4.753 1.00 98.12 90 LEU A O 1
ATOM 716 N N . ALA A 1 91 ? -5.177 2.585 -4.548 1.00 97.88 91 ALA A N 1
ATOM 717 C CA . ALA A 1 91 ? -5.664 2.459 -5.917 1.00 97.88 91 ALA A CA 1
ATOM 718 C C . ALA A 1 91 ? -6.668 3.568 -6.272 1.00 97.88 91 ALA A C 1
ATOM 720 O O . ALA A 1 91 ? -6.588 4.147 -7.354 1.00 97.88 91 ALA A O 1
ATOM 721 N N . GLY A 1 92 ? -7.556 3.933 -5.341 1.00 97.81 92 GLY A N 1
ATOM 722 C CA . GLY A 1 92 ? -8.453 5.079 -5.495 1.00 97.81 92 GLY A CA 1
ATOM 723 C C . GLY A 1 92 ? -7.721 6.420 -5.643 1.00 97.81 92 GLY A C 1
ATOM 724 O O . GLY A 1 92 ? -8.093 7.218 -6.504 1.00 97.81 92 GLY A O 1
ATOM 725 N N . ILE A 1 93 ? -6.666 6.655 -4.852 1.00 97.25 93 ILE A N 1
ATOM 726 C CA . ILE A 1 93 ? -5.845 7.882 -4.894 1.00 97.25 93 ILE A CA 1
ATOM 727 C C . ILE A 1 93 ? -5.159 8.024 -6.258 1.00 97.25 93 ILE A C 1
ATOM 729 O O . ILE A 1 93 ? -5.311 9.049 -6.924 1.00 97.25 93 ILE A O 1
ATOM 733 N N . ILE A 1 94 ? -4.488 6.964 -6.718 1.00 96.62 94 ILE A N 1
ATOM 734 C CA . ILE A 1 94 ? -3.754 6.964 -7.994 1.00 96.62 94 ILE A CA 1
ATOM 735 C C . ILE A 1 94 ? -4.644 6.694 -9.216 1.00 96.62 94 ILE A C 1
ATOM 737 O O . ILE A 1 94 ? -4.147 6.603 -10.336 1.00 96.62 94 ILE A O 1
ATOM 741 N N . ARG A 1 95 ? -5.961 6.553 -9.010 1.00 96.75 95 ARG A N 1
ATOM 742 C CA . ARG A 1 95 ? -6.965 6.252 -10.045 1.00 96.75 95 ARG A CA 1
ATOM 743 C C . ARG A 1 95 ? -6.685 4.963 -10.827 1.00 96.75 95 ARG A C 1
ATOM 745 O O . ARG A 1 95 ? -6.943 4.914 -12.026 1.00 96.75 95 ARG A O 1
ATOM 752 N N . LEU A 1 96 ? -6.192 3.933 -10.142 1.00 97.25 96 LEU A N 1
ATOM 753 C CA . LEU A 1 96 ? -5.981 2.594 -10.686 1.00 97.25 96 LEU A CA 1
ATOM 754 C C . LEU A 1 96 ? -7.250 1.746 -10.519 1.00 97.25 96 LEU A C 1
ATOM 756 O O . LEU A 1 96 ? -7.644 1.407 -9.406 1.00 97.25 96 LEU A O 1
ATOM 760 N N . GLN A 1 97 ? -7.885 1.371 -11.624 1.00 96.25 97 GLN A N 1
ATOM 761 C CA . GLN A 1 97 ? -9.108 0.570 -11.652 1.00 96.25 97 GLN A CA 1
ATOM 762 C C . GLN A 1 97 ? -8.797 -0.928 -11.580 1.00 96.25 97 GLN A C 1
A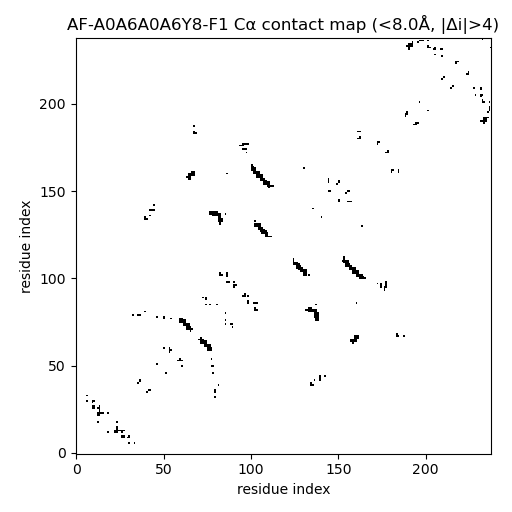TOM 764 O O . GLN A 1 97 ? -9.427 -1.659 -10.813 1.00 96.25 97 GLN A O 1
ATOM 769 N N . ASN A 1 98 ? -7.796 -1.387 -12.337 1.00 95.88 98 ASN A N 1
ATOM 770 C CA . ASN A 1 98 ? -7.400 -2.796 -12.405 1.00 95.88 98 ASN A CA 1
ATOM 771 C C . ASN A 1 98 ? -6.320 -3.143 -11.362 1.00 95.88 98 ASN A C 1
ATOM 773 O O . ASN A 1 98 ? -5.238 -3.635 -11.681 1.00 95.88 98 ASN A O 1
ATOM 777 N N . TRP A 1 99 ? -6.588 -2.856 -10.088 1.00 96.44 99 TRP A N 1
ATOM 778 C CA . TRP A 1 99 ? -5.608 -2.992 -9.003 1.00 96.44 99 TRP A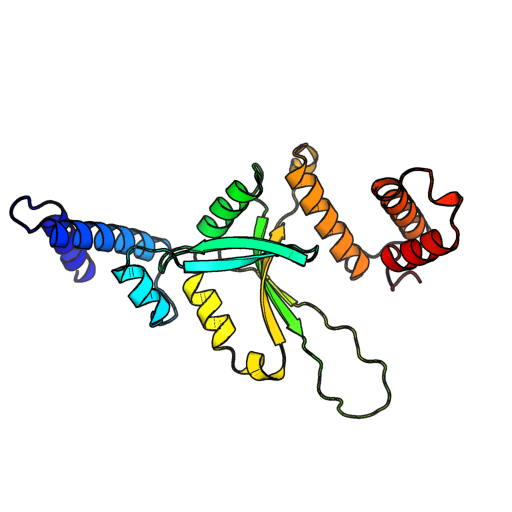 CA 1
ATOM 779 C C . TRP A 1 99 ? -5.484 -4.412 -8.429 1.00 96.44 99 TRP A C 1
ATOM 781 O O . TRP A 1 99 ? -4.599 -4.655 -7.617 1.00 96.44 99 TRP A O 1
ATOM 791 N N . GLN A 1 100 ? -6.312 -5.378 -8.840 1.00 95.69 100 GLN A N 1
ATOM 792 C CA . GLN A 1 100 ? -6.407 -6.710 -8.207 1.00 95.69 100 GLN A CA 1
ATOM 793 C C . GLN A 1 100 ? -5.110 -7.534 -8.292 1.00 95.69 100 GLN A C 1
ATOM 795 O O . GLN A 1 100 ? -4.927 -8.509 -7.562 1.00 95.69 100 GLN A O 1
ATOM 800 N N . THR A 1 101 ? -4.212 -7.175 -9.208 1.00 96.19 101 THR A N 1
ATOM 801 C CA . THR A 1 101 ? -2.882 -7.776 -9.348 1.00 96.19 101 THR A CA 1
ATOM 802 C C . THR A 1 101 ? -1.793 -7.026 -8.585 1.00 96.19 101 THR A C 1
ATOM 804 O O . THR A 1 101 ? -0.639 -7.444 -8.635 1.00 96.19 101 THR A O 1
ATOM 807 N N . PHE A 1 102 ? -2.121 -5.936 -7.895 1.00 97.88 102 PHE A N 1
ATOM 808 C CA . PHE A 1 102 ? -1.211 -5.113 -7.103 1.00 97.88 102 PHE A CA 1
ATOM 809 C C . PHE A 1 102 ? -1.425 -5.342 -5.610 1.00 97.88 102 PHE A C 1
ATOM 811 O O . PHE A 1 102 ? -2.490 -5.771 -5.173 1.00 97.88 102 PHE A O 1
ATOM 818 N N . THR A 1 103 ? -0.379 -5.100 -4.827 1.00 98.25 103 THR A N 1
ATOM 819 C CA . THR A 1 103 ? -0.437 -5.172 -3.366 1.00 98.25 103 THR A CA 1
ATOM 820 C C . THR A 1 103 ? 0.721 -4.393 -2.741 1.00 98.25 103 THR A C 1
ATOM 822 O O . THR A 1 103 ? 1.575 -3.848 -3.448 1.00 98.25 103 THR A O 1
ATOM 825 N N . LEU A 1 104 ? 0.766 -4.370 -1.410 1.00 98.38 104 LEU A N 1
ATOM 826 C CA . LEU A 1 104 ? 1.879 -3.825 -0.649 1.00 98.38 104 LEU A CA 1
ATOM 827 C C . LEU A 1 104 ? 2.952 -4.882 -0.366 1.00 98.38 104 LEU A C 1
ATOM 829 O O . LEU A 1 104 ? 2.681 -6.047 -0.072 1.00 98.38 104 LEU A O 1
ATOM 833 N N . PHE A 1 105 ? 4.190 -4.421 -0.406 1.00 97.44 105 PHE A N 1
ATOM 834 C CA . PHE A 1 105 ? 5.387 -5.139 -0.017 1.00 97.44 105 PHE A CA 1
ATOM 835 C C . PHE A 1 105 ? 6.100 -4.359 1.088 1.00 97.44 105 PHE A C 1
ATOM 837 O O . PHE A 1 105 ? 6.017 -3.133 1.167 1.00 97.44 105 PHE A O 1
ATOM 844 N N . GLU A 1 106 ? 6.834 -5.073 1.928 1.00 95.06 106 GLU A N 1
ATOM 845 C CA . GLU A 1 106 ? 7.906 -4.505 2.732 1.00 95.06 106 GLU A CA 1
ATOM 846 C C . GLU A 1 106 ? 9.159 -4.467 1.857 1.00 95.06 106 GLU A C 1
ATOM 848 O O . GLU A 1 106 ? 9.679 -5.511 1.463 1.00 95.06 106 GLU A O 1
ATOM 853 N N . ALA A 1 107 ? 9.624 -3.266 1.528 1.00 91.88 107 ALA A N 1
ATOM 854 C CA . ALA A 1 107 ? 10.899 -3.067 0.860 1.00 91.88 107 ALA A CA 1
ATOM 855 C C . ALA A 1 107 ? 11.974 -2.756 1.899 1.00 91.88 107 ALA A C 1
ATOM 857 O O . ALA A 1 107 ? 11.847 -1.793 2.658 1.00 91.88 107 ALA A O 1
ATOM 858 N N . ARG A 1 108 ? 13.018 -3.583 1.944 1.00 89.06 108 ARG A N 1
ATOM 859 C CA . ARG A 1 108 ? 14.149 -3.452 2.862 1.00 89.06 108 ARG A CA 1
ATOM 860 C C . ARG A 1 108 ? 15.368 -2.974 2.096 1.00 89.06 108 ARG A C 1
ATOM 862 O O . ARG A 1 108 ? 15.953 -3.735 1.333 1.00 89.06 108 ARG A O 1
ATOM 869 N N . HIS A 1 109 ? 15.759 -1.736 2.360 1.00 81.25 109 HIS A N 1
ATOM 870 C CA . HIS A 1 109 ? 16.939 -1.122 1.777 1.00 81.25 109 HIS A CA 1
ATOM 871 C C . HIS A 1 109 ? 18.151 -1.310 2.691 1.00 81.25 109 HIS A C 1
ATOM 873 O O . HIS A 1 109 ? 18.148 -0.875 3.847 1.00 81.25 109 HIS A O 1
ATOM 879 N N . ILE A 1 110 ? 19.205 -1.942 2.177 1.00 70.94 110 ILE A N 1
ATOM 880 C CA . ILE A 1 110 ? 20.430 -2.235 2.929 1.00 70.94 110 ILE A CA 1
ATOM 881 C C . ILE A 1 110 ? 21.309 -0.981 3.023 1.00 70.94 110 ILE A C 1
ATOM 883 O O . ILE A 1 110 ? 21.931 -0.569 2.047 1.00 70.94 110 ILE A O 1
ATOM 887 N N . LEU A 1 111 ? 21.434 -0.402 4.217 1.00 65.69 111 LEU A N 1
ATOM 888 C CA . LEU A 1 111 ? 22.317 0.730 4.512 1.00 65.69 111 LEU A CA 1
ATOM 889 C C . LEU A 1 111 ? 23.743 0.220 4.813 1.00 65.69 111 LEU A C 1
ATOM 891 O O . LEU A 1 111 ? 24.230 0.339 5.924 1.00 65.69 111 LEU A O 1
ATOM 895 N N . ALA A 1 112 ? 24.405 -0.363 3.807 1.00 56.06 112 ALA A N 1
ATOM 896 C CA . ALA A 1 112 ? 25.795 -0.856 3.828 1.00 56.06 112 ALA A CA 1
ATOM 897 C C . ALA A 1 112 ? 26.140 -2.004 4.818 1.00 56.06 112 ALA A C 1
ATOM 899 O O . ALA A 1 112 ? 25.805 -2.010 5.999 1.00 56.06 112 ALA A O 1
ATOM 900 N N . LYS A 1 113 ? 26.910 -2.996 4.342 1.00 53.06 113 LYS A N 1
ATOM 901 C CA . LYS A 1 113 ? 27.610 -3.957 5.218 1.00 53.06 113 LYS A CA 1
ATOM 902 C C . LYS A 1 113 ? 28.840 -3.255 5.822 1.00 53.06 113 LYS A C 1
ATOM 904 O O . LYS A 1 113 ? 29.574 -2.617 5.064 1.00 53.06 113 LYS A O 1
ATOM 909 N N . PRO A 1 114 ? 29.150 -3.393 7.125 1.00 43.62 114 PRO A N 1
ATOM 910 C CA . PRO A 1 114 ? 30.454 -2.981 7.628 1.00 43.62 114 PRO A CA 1
ATOM 911 C C . PRO A 1 114 ? 31.536 -3.824 6.939 1.00 43.62 114 PRO A C 1
ATOM 913 O O . PRO A 1 114 ? 31.498 -5.055 6.981 1.00 43.62 114 PRO A O 1
ATOM 916 N N . ASN A 1 115 ? 32.478 -3.146 6.276 1.00 43.75 115 ASN A N 1
ATOM 917 C CA . ASN A 1 115 ? 33.639 -3.740 5.614 1.00 43.75 115 ASN A CA 1
ATOM 918 C C . ASN A 1 115 ? 34.331 -4.747 6.544 1.00 43.75 115 ASN A C 1
ATOM 920 O O . ASN A 1 115 ? 35.043 -4.365 7.470 1.00 43.75 115 ASN A O 1
ATOM 924 N N . THR A 1 116 ? 34.173 -6.038 6.267 1.00 44.47 116 THR A N 1
ATOM 925 C CA . THR A 1 116 ? 35.067 -7.074 6.785 1.00 44.47 116 THR A CA 1
ATOM 926 C C . THR A 1 116 ? 36.030 -7.444 5.669 1.00 44.47 116 THR A C 1
ATOM 928 O O . THR A 1 116 ? 35.813 -8.380 4.919 1.00 44.47 116 THR A O 1
ATOM 931 N N . ASN A 1 117 ? 37.111 -6.665 5.612 1.00 45.75 117 ASN A N 1
ATOM 932 C CA . ASN A 1 117 ? 38.375 -6.934 4.929 1.00 45.75 117 ASN A CA 1
ATOM 933 C C . ASN A 1 117 ? 38.375 -7.050 3.389 1.00 45.75 117 ASN A C 1
ATOM 935 O O . ASN A 1 117 ? 37.654 -7.826 2.777 1.00 45.75 117 ASN A O 1
ATOM 939 N N . ASN A 1 118 ? 39.358 -6.348 2.814 1.00 42.31 118 ASN A N 1
ATOM 940 C CA . ASN A 1 118 ? 39.892 -6.438 1.451 1.00 42.31 118 ASN A CA 1
ATOM 941 C C . ASN A 1 118 ? 39.085 -5.772 0.332 1.00 42.31 118 ASN A C 1
ATOM 943 O O . ASN A 1 118 ? 38.373 -6.449 -0.393 1.00 42.31 118 ASN A O 1
ATOM 947 N N . GLY A 1 119 ? 39.329 -4.469 0.124 1.00 41.50 119 GLY A N 1
ATOM 948 C CA . GLY A 1 119 ? 39.557 -3.843 -1.196 1.00 41.50 119 GLY A CA 1
ATOM 949 C C . GLY A 1 119 ? 38.545 -4.048 -2.335 1.00 41.50 119 GLY A C 1
ATOM 950 O O . GLY A 1 119 ? 38.849 -3.669 -3.462 1.00 41.50 119 GLY A O 1
ATOM 951 N N . GLY A 1 120 ? 37.385 -4.643 -2.079 1.00 38.25 120 GLY A N 1
ATOM 952 C CA . GLY A 1 120 ? 36.330 -4.881 -3.051 1.00 38.25 120 GLY A CA 1
ATOM 953 C C . GLY A 1 120 ? 35.397 -3.683 -3.133 1.00 38.25 120 GLY A C 1
ATOM 954 O O . GLY A 1 120 ? 35.041 -3.087 -2.116 1.00 38.25 120 GLY A O 1
ATOM 955 N N . VAL A 1 121 ? 35.018 -3.323 -4.356 1.00 42.62 121 VAL A N 1
ATOM 956 C CA . VAL A 1 121 ? 33.974 -2.336 -4.651 1.00 42.62 121 VAL A CA 1
ATOM 957 C C . VAL A 1 121 ? 32.729 -2.700 -3.836 1.00 42.62 121 VAL A C 1
ATOM 959 O O . VAL A 1 121 ? 32.316 -3.858 -3.858 1.00 42.62 121 VAL A O 1
ATOM 962 N N . ALA A 1 122 ? 32.160 -1.741 -3.099 1.00 43.81 122 ALA A N 1
ATOM 963 C CA . ALA A 1 122 ? 30.928 -1.958 -2.346 1.00 43.81 122 ALA A CA 1
ATOM 964 C C . ALA A 1 122 ? 29.859 -2.546 -3.283 1.00 43.81 122 ALA A C 1
ATOM 966 O O . ALA A 1 122 ? 29.494 -1.913 -4.276 1.00 43.81 122 ALA A O 1
ATOM 967 N N . GLU A 1 123 ? 29.401 -3.769 -3.000 1.00 45.22 123 GLU A N 1
ATOM 968 C CA . GLU A 1 123 ? 28.279 -4.362 -3.727 1.00 45.22 123 GLU A CA 1
ATOM 969 C C . GLU A 1 123 ? 27.071 -3.421 -3.597 1.00 45.22 123 GLU A C 1
ATOM 971 O O . GLU A 1 123 ? 26.810 -2.924 -2.494 1.00 45.22 123 GLU A O 1
ATOM 976 N N . PRO A 1 124 ? 26.357 -3.128 -4.699 1.00 50.34 124 PRO A N 1
ATOM 977 C CA . PRO A 1 124 ? 25.204 -2.243 -4.652 1.00 50.34 124 PRO A CA 1
ATOM 978 C C . PRO A 1 124 ? 24.178 -2.787 -3.655 1.00 50.34 124 PRO A C 1
ATOM 980 O O . PRO A 1 124 ? 23.949 -3.996 -3.591 1.00 50.34 124 PRO A O 1
ATOM 983 N N . ALA A 1 125 ? 23.591 -1.891 -2.859 1.00 56.41 125 ALA A N 1
ATOM 984 C CA . ALA A 1 125 ? 22.506 -2.227 -1.948 1.00 56.41 125 ALA A CA 1
ATOM 985 C C . ALA A 1 125 ? 21.398 -2.942 -2.736 1.00 56.41 125 ALA A C 1
ATOM 987 O O . ALA A 1 125 ? 20.915 -2.423 -3.741 1.00 56.41 125 ALA A O 1
ATOM 988 N N . VAL A 1 126 ? 21.058 -4.161 -2.319 1.00 62.09 126 VAL A N 1
ATOM 989 C CA . VAL A 1 126 ? 19.979 -4.939 -2.929 1.00 62.09 126 VAL A CA 1
ATOM 990 C C . VAL A 1 126 ? 18.733 -4.706 -2.097 1.00 62.09 126 VAL A C 1
ATOM 992 O O . VAL A 1 126 ? 18.726 -5.034 -0.909 1.00 62.09 126 VAL A O 1
ATOM 995 N N . ASP A 1 127 ? 17.697 -4.155 -2.720 1.00 76.06 127 ASP A N 1
ATOM 996 C CA . ASP A 1 127 ? 16.394 -4.011 -2.085 1.00 76.06 127 ASP A CA 1
ATOM 997 C C . ASP A 1 127 ? 15.697 -5.372 -2.024 1.00 76.06 127 ASP A C 1
ATOM 999 O O . ASP A 1 127 ? 15.350 -5.975 -3.044 1.00 76.06 127 ASP A O 1
ATOM 1003 N N . GLU A 1 128 ? 15.500 -5.884 -0.809 1.00 87.12 128 GLU A N 1
ATOM 1004 C CA . GLU A 1 128 ? 14.700 -7.087 -0.590 1.00 87.12 128 GLU A CA 1
ATOM 1005 C C . GLU A 1 128 ? 13.220 -6.692 -0.519 1.00 87.12 128 GLU A C 1
ATOM 1007 O O . GLU A 1 128 ? 12.823 -5.861 0.297 1.00 87.12 128 GLU A O 1
ATOM 1012 N N . HIS A 1 129 ? 12.389 -7.302 -1.366 1.00 91.69 129 HIS A N 1
ATOM 1013 C CA . HIS A 1 129 ? 10.952 -7.041 -1.421 1.00 91.69 129 HIS A CA 1
ATOM 1014 C C . HIS A 1 129 ? 10.158 -8.233 -0.879 1.00 91.69 129 HIS A C 1
ATOM 1016 O O . HIS A 1 129 ? 10.078 -9.274 -1.532 1.00 91.69 129 HIS A O 1
ATOM 1022 N N . LEU A 1 130 ? 9.510 -8.067 0.274 1.00 93.50 130 LEU A N 1
ATOM 1023 C CA . LEU A 1 130 ? 8.712 -9.108 0.923 1.00 93.50 130 LEU A CA 1
ATOM 1024 C C . LEU A 1 130 ? 7.219 -8.842 0.783 1.00 93.50 130 LEU A C 1
ATOM 1026 O O . LEU A 1 130 ? 6.731 -7.767 1.121 1.00 93.50 130 LEU A O 1
ATOM 1030 N N . LEU A 1 131 ? 6.485 -9.837 0.291 1.00 96.75 131 LEU A N 1
ATOM 1031 C CA . LEU A 1 131 ? 5.037 -9.754 0.126 1.00 96.75 131 LEU A CA 1
ATOM 1032 C C . LEU A 1 131 ? 4.342 -9.649 1.491 1.00 96.75 131 LEU A C 1
ATOM 1034 O O . LEU A 1 131 ? 4.570 -10.482 2.370 1.00 96.75 131 LEU A O 1
ATOM 1038 N N . LEU A 1 132 ? 3.466 -8.655 1.647 1.00 97.19 132 LEU A N 1
ATOM 1039 C CA . LEU A 1 132 ? 2.642 -8.506 2.842 1.00 97.19 132 LEU A CA 1
ATOM 1040 C C . LEU A 1 132 ? 1.330 -9.290 2.704 1.00 97.19 132 LEU A C 1
ATOM 1042 O O . LEU A 1 132 ? 0.730 -9.348 1.631 1.00 97.19 132 LEU A O 1
ATOM 1046 N N . ASP A 1 133 ? 0.883 -9.887 3.811 1.00 95.50 133 ASP A N 1
ATOM 1047 C CA . ASP A 1 133 ? -0.411 -10.571 3.889 1.00 95.50 133 ASP A CA 1
ATOM 1048 C C . ASP A 1 133 ? -1.556 -9.551 3.829 1.00 95.50 133 ASP A C 1
ATOM 1050 O O . ASP A 1 133 ? -1.554 -8.567 4.570 1.00 95.50 133 ASP A O 1
ATOM 1054 N N . GLU A 1 134 ? -2.541 -9.807 2.966 1.00 95.94 134 GLU A N 1
ATOM 1055 C CA . GLU A 1 134 ? -3.690 -8.932 2.704 1.00 95.94 134 GLU A CA 1
ATOM 1056 C C . GLU A 1 134 ? -4.522 -8.626 3.969 1.00 95.94 134 GLU A C 1
ATOM 1058 O O . GLU A 1 134 ? -5.095 -7.541 4.076 1.00 95.94 134 GLU A O 1
ATOM 1063 N N . ASN A 1 135 ? -4.552 -9.533 4.954 1.00 95.69 135 ASN A N 1
ATOM 1064 C CA . ASN A 1 135 ? -5.288 -9.368 6.212 1.00 95.69 135 ASN A CA 1
ATOM 1065 C C . ASN A 1 135 ? -4.444 -8.749 7.335 1.00 95.69 135 ASN A C 1
ATOM 1067 O O . ASN A 1 135 ? -4.977 -8.438 8.402 1.00 95.69 135 ASN A O 1
ATOM 1071 N N . LYS A 1 136 ? -3.134 -8.563 7.134 1.00 95.81 136 LYS A N 1
ATOM 1072 C CA . LYS A 1 136 ? -2.274 -7.943 8.145 1.00 95.81 136 LYS A CA 1
ATOM 1073 C C . LYS A 1 136 ? -2.642 -6.470 8.313 1.00 95.81 136 LYS A C 1
ATOM 1075 O O . LYS A 1 136 ? -2.967 -5.781 7.349 1.00 95.81 136 LYS A O 1
ATOM 1080 N N . TYR A 1 137 ? -2.566 -5.972 9.543 1.00 97.31 137 TYR A N 1
ATOM 1081 C CA . TYR A 1 137 ? -2.845 -4.569 9.833 1.00 97.31 137 TYR A CA 1
ATOM 1082 C C . TYR A 1 137 ? -1.649 -3.677 9.503 1.00 97.31 137 TYR A C 1
ATOM 1084 O O . TYR A 1 137 ? -0.521 -3.978 9.903 1.00 97.31 137 TYR A O 1
ATOM 1092 N N . ILE A 1 138 ? -1.904 -2.534 8.861 1.00 97.50 138 ILE A N 1
ATOM 1093 C CA . ILE A 1 138 ? -0.877 -1.522 8.558 1.00 97.50 138 ILE A CA 1
ATOM 1094 C C . ILE A 1 138 ? -0.171 -1.063 9.835 1.00 97.50 138 ILE A C 1
ATOM 1096 O O . ILE A 1 138 ? 1.054 -0.983 9.877 1.00 97.50 138 ILE A O 1
ATOM 1100 N N . ALA 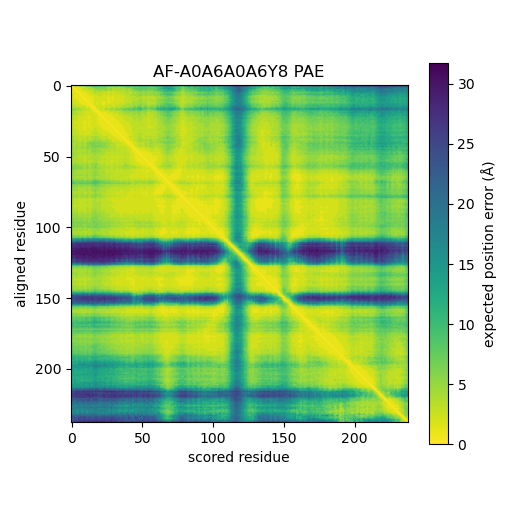A 1 139 ? -0.927 -0.851 10.911 1.00 95.94 139 ALA A N 1
ATOM 1101 C CA . ALA A 1 139 ? -0.371 -0.466 12.201 1.00 95.94 139 ALA A CA 1
ATOM 1102 C C . ALA A 1 139 ? 0.649 -1.477 12.760 1.00 95.94 139 ALA A C 1
ATOM 1104 O O . ALA A 1 139 ? 1.695 -1.073 13.270 1.00 95.94 139 ALA A O 1
ATOM 1105 N N . ASP A 1 140 ? 0.385 -2.784 12.625 1.00 95.56 140 ASP A N 1
ATOM 1106 C CA . ASP A 1 140 ? 1.333 -3.825 13.041 1.00 95.56 140 ASP A CA 1
ATOM 1107 C C . ASP A 1 140 ? 2.598 -3.790 12.179 1.00 95.56 140 ASP A C 1
ATOM 1109 O O . ASP A 1 140 ? 3.700 -3.853 12.715 1.00 95.56 140 ASP A O 1
ATOM 1113 N N . ILE A 1 141 ? 2.451 -3.630 10.860 1.00 95.38 141 ILE A N 1
ATOM 1114 C CA . ILE A 1 141 ? 3.577 -3.543 9.917 1.00 95.38 141 ILE A CA 1
ATOM 1115 C C . ILE A 1 141 ? 4.489 -2.363 10.271 1.00 95.38 141 ILE A C 1
ATOM 1117 O O . ILE A 1 141 ? 5.696 -2.530 10.422 1.00 95.38 141 ILE A O 1
ATOM 1121 N N . LEU A 1 142 ? 3.918 -1.178 10.492 1.00 94.50 142 LEU A N 1
ATOM 1122 C CA . LEU A 1 142 ? 4.688 0.016 10.852 1.00 94.50 142 LEU A CA 1
ATOM 1123 C C . LEU A 1 142 ? 5.341 -0.104 12.236 1.00 94.50 142 LEU A C 1
ATOM 1125 O O . LEU A 1 142 ? 6.439 0.407 12.468 1.00 94.50 142 LEU A O 1
ATOM 1129 N N . CYS A 1 143 ? 4.685 -0.785 13.176 1.00 92.25 143 CYS A N 1
ATOM 1130 C CA . CYS A 1 143 ? 5.264 -1.089 14.480 1.00 92.25 143 CYS A CA 1
ATOM 1131 C C . CYS A 1 143 ? 6.457 -2.050 14.351 1.00 92.25 143 CYS A C 1
ATOM 1133 O O . CYS A 1 143 ? 7.502 -1.818 14.960 1.00 92.25 143 CYS A O 1
ATOM 1135 N N . GLU A 1 144 ? 6.347 -3.081 13.512 1.00 90.88 144 GLU A N 1
ATOM 1136 C CA . GLU A 1 144 ? 7.443 -4.002 13.196 1.00 90.88 144 GLU A CA 1
ATOM 1137 C C . GLU A 1 144 ? 8.624 -3.284 12.523 1.00 90.88 144 GLU A C 1
ATOM 1139 O O . GLU A 1 144 ? 9.766 -3.509 12.927 1.00 90.88 144 GLU A O 1
ATOM 1144 N N . PHE A 1 145 ? 8.370 -2.356 11.591 1.00 90.19 145 PHE A N 1
ATOM 1145 C CA . PHE A 1 145 ? 9.421 -1.549 10.952 1.00 90.19 145 PHE A CA 1
ATOM 1146 C C . PHE A 1 145 ? 10.219 -0.738 11.981 1.00 90.19 145 PHE A C 1
ATOM 1148 O O . PHE A 1 145 ? 11.447 -0.707 11.927 1.00 90.19 145 PHE A O 1
ATOM 1155 N N . ARG A 1 146 ? 9.537 -0.132 12.964 1.00 85.06 146 ARG A N 1
ATOM 1156 C CA . ARG A 1 146 ? 10.185 0.620 14.056 1.00 85.06 146 ARG A CA 1
ATOM 1157 C C . ARG A 1 146 ? 10.939 -0.278 15.042 1.00 85.06 146 ARG A C 1
ATOM 1159 O O . ARG A 1 146 ? 11.967 0.130 15.579 1.00 85.06 146 ARG A O 1
ATOM 1166 N N . ASN A 1 147 ? 10.418 -1.476 15.309 1.00 78.50 147 ASN A N 1
ATOM 1167 C CA . ASN A 1 147 ? 10.918 -2.370 16.358 1.00 78.50 147 ASN A CA 1
ATOM 1168 C C . ASN A 1 147 ? 11.954 -3.392 15.881 1.00 78.50 147 ASN A C 1
ATOM 1170 O O . ASN A 1 147 ? 12.563 -4.069 16.718 1.00 78.50 147 ASN A O 1
ATOM 1174 N N . SER A 1 148 ? 12.161 -3.538 14.572 1.00 71.81 148 SER A N 1
ATOM 1175 C CA . SER A 1 148 ? 13.180 -4.431 14.032 1.00 71.81 148 SER A CA 1
ATOM 1176 C C . SER A 1 148 ? 14.553 -4.032 14.584 1.00 71.81 148 SER A C 1
ATOM 1178 O O . SER A 1 148 ? 15.125 -3.010 14.220 1.00 71.81 148 SER A O 1
ATOM 1180 N N . LYS A 1 149 ? 15.102 -4.836 15.505 1.00 56.09 149 LYS A N 1
ATOM 1181 C CA . LYS A 1 149 ? 16.418 -4.589 16.128 1.00 56.09 149 LYS A CA 1
ATOM 1182 C C . LYS A 1 149 ? 17.561 -4.578 15.103 1.00 56.09 149 LYS A C 1
ATOM 1184 O O . LYS A 1 149 ? 18.605 -4.004 15.380 1.00 56.09 149 LYS A O 1
ATOM 1189 N N . ILE A 1 150 ? 17.340 -5.182 13.932 1.00 51.62 150 ILE A N 1
ATOM 1190 C CA . ILE A 1 150 ? 18.243 -5.169 12.771 1.00 51.62 150 ILE A CA 1
ATOM 1191 C C . ILE A 1 150 ? 18.182 -3.809 12.043 1.00 51.62 150 ILE A C 1
ATOM 1193 O O . ILE A 1 150 ? 19.165 -3.385 11.439 1.00 51.62 150 ILE A O 1
ATOM 1197 N N . ALA A 1 151 ? 17.063 -3.081 12.147 1.00 54.12 151 ALA A N 1
ATOM 1198 C CA . ALA A 1 151 ? 16.844 -1.811 11.456 1.00 54.12 151 ALA A CA 1
ATOM 1199 C C . ALA A 1 151 ? 17.598 -0.614 12.051 1.00 54.12 151 ALA A C 1
ATOM 1201 O O . ALA A 1 151 ? 17.685 0.421 11.399 1.00 54.12 151 ALA A O 1
ATOM 1202 N N . LYS A 1 152 ? 18.160 -0.722 13.265 1.00 54.66 152 LYS A N 1
ATOM 1203 C CA . LYS A 1 152 ? 18.916 0.404 13.836 1.00 54.66 152 LYS A CA 1
ATOM 1204 C C . LYS A 1 152 ? 20.264 0.645 13.157 1.00 54.66 152 LYS A C 1
ATOM 1206 O O . LYS A 1 152 ? 20.656 1.801 13.094 1.00 54.66 152 LYS A O 1
ATOM 1211 N N . ASP A 1 153 ? 20.906 -0.395 12.616 1.00 56.28 153 ASP A N 1
ATOM 1212 C CA . ASP A 1 153 ? 22.257 -0.273 12.043 1.00 56.28 153 ASP A CA 1
ATOM 1213 C C . ASP A 1 153 ? 22.433 -0.920 10.658 1.00 56.28 153 ASP A C 1
ATOM 1215 O O . ASP A 1 153 ? 23.451 -0.671 10.020 1.00 56.28 153 ASP A O 1
ATOM 1219 N N . MET A 1 154 ? 21.491 -1.747 10.173 1.00 61.22 154 MET A N 1
ATOM 1220 C CA . MET A 1 154 ? 21.662 -2.446 8.892 1.00 61.22 154 MET A CA 1
ATOM 1221 C C . MET A 1 154 ? 20.676 -1.988 7.817 1.00 61.22 154 MET A C 1
ATOM 1223 O O . MET A 1 154 ? 21.134 -1.487 6.796 1.00 61.22 154 MET A O 1
ATOM 1227 N N . TRP A 1 155 ? 19.356 -2.164 7.960 1.00 71.50 155 TRP A N 1
ATOM 1228 C CA . TRP A 1 155 ? 18.417 -1.976 6.832 1.00 71.50 155 TRP A CA 1
ATOM 1229 C C . TRP A 1 155 ? 17.216 -1.077 7.183 1.00 71.50 155 TRP A C 1
ATOM 1231 O O . TRP A 1 155 ? 16.669 -1.176 8.279 1.00 71.50 155 TRP A O 1
ATOM 1241 N N . GLN A 1 156 ? 16.759 -0.243 6.243 1.00 81.94 156 GLN A N 1
ATOM 1242 C CA . GLN A 1 156 ? 15.562 0.600 6.376 1.00 81.94 156 GLN A CA 1
ATOM 1243 C C . GLN A 1 156 ? 14.367 -0.051 5.671 1.00 81.94 156 GLN A C 1
ATOM 1245 O O . GLN A 1 156 ? 14.470 -0.434 4.510 1.00 81.94 156 GLN A O 1
ATOM 1250 N N . SER A 1 157 ? 13.228 -0.172 6.361 1.00 90.44 157 SER A N 1
ATOM 1251 C CA . SER A 1 157 ? 11.996 -0.747 5.794 1.00 90.44 157 SER A CA 1
ATOM 1252 C C . SER A 1 157 ? 11.016 0.341 5.351 1.00 90.44 157 SER A C 1
ATOM 1254 O O . SER A 1 157 ? 10.758 1.282 6.105 1.00 90.44 157 SER A O 1
ATOM 1256 N N . LYS A 1 158 ? 10.459 0.202 4.145 1.00 93.19 158 LYS A N 1
ATOM 1257 C CA . LYS A 1 158 ? 9.422 1.077 3.578 1.00 93.19 158 LYS A CA 1
ATOM 1258 C C . LYS A 1 158 ? 8.255 0.255 3.023 1.00 93.19 158 LYS A C 1
ATOM 1260 O O . LYS A 1 158 ? 8.433 -0.899 2.633 1.00 93.19 158 LYS A O 1
ATOM 1265 N N . LEU A 1 159 ? 7.054 0.837 3.004 1.00 97.19 159 LEU A N 1
ATOM 1266 C CA . LEU A 1 159 ? 5.918 0.259 2.281 1.00 97.19 159 LEU A CA 1
ATOM 1267 C C . LEU A 1 159 ? 6.108 0.519 0.787 1.00 97.19 159 LEU A C 1
ATOM 1269 O O . LEU A 1 159 ? 6.329 1.662 0.394 1.00 97.19 159 LEU A O 1
ATOM 1273 N N . LEU A 1 160 ? 6.001 -0.525 -0.029 1.00 97.12 160 LEU A N 1
ATOM 1274 C CA . LEU A 1 160 ? 6.145 -0.460 -1.480 1.00 97.12 160 LEU A CA 1
ATOM 1275 C C . LEU A 1 160 ? 4.880 -0.991 -2.153 1.00 97.12 160 LEU A C 1
ATOM 1277 O O . LEU A 1 160 ? 4.499 -2.138 -1.927 1.00 97.12 160 LEU A O 1
ATOM 1281 N N . PHE A 1 161 ? 4.255 -0.194 -3.010 1.00 98.25 161 PHE A N 1
ATOM 1282 C CA . PHE A 1 161 ? 3.150 -0.639 -3.848 1.00 98.25 161 PHE A CA 1
ATOM 1283 C C . PHE A 1 161 ? 3.669 -1.123 -5.196 1.00 98.25 161 PHE A C 1
ATOM 1285 O O . PHE A 1 161 ? 4.289 -0.366 -5.943 1.00 98.25 161 PHE A O 1
ATOM 1292 N N . LYS A 1 162 ? 3.406 -2.390 -5.526 1.00 96.44 162 LYS A N 1
ATOM 1293 C CA . LYS A 1 162 ? 3.785 -2.951 -6.826 1.00 96.44 162 LYS A CA 1
ATOM 1294 C C . LYS A 1 162 ? 2.904 -4.129 -7.232 1.00 96.44 162 LYS A C 1
ATOM 1296 O O . LYS A 1 162 ? 2.125 -4.666 -6.439 1.00 96.44 162 LYS A O 1
ATOM 1301 N N . LYS A 1 163 ? 3.034 -4.550 -8.486 1.00 96.75 163 LYS A N 1
ATOM 1302 C CA . LYS A 1 163 ? 2.314 -5.690 -9.048 1.00 96.75 163 LYS A CA 1
ATOM 1303 C C . LYS A 1 163 ? 2.863 -6.994 -8.464 1.00 96.75 163 LYS A C 1
ATOM 1305 O O . LYS A 1 163 ? 4.063 -7.259 -8.524 1.00 96.75 163 LYS A O 1
ATOM 1310 N N . ARG A 1 164 ? 1.980 -7.822 -7.898 1.00 95.44 164 ARG A N 1
ATOM 1311 C CA . ARG A 1 164 ? 2.301 -9.154 -7.350 1.00 95.44 164 ARG A CA 1
ATOM 1312 C C . ARG A 1 164 ? 2.110 -10.296 -8.339 1.00 95.44 164 ARG A C 1
ATOM 1314 O O . ARG A 1 164 ? 2.658 -11.370 -8.123 1.00 95.44 164 ARG A O 1
ATOM 1321 N N . MET A 1 165 ? 1.286 -10.108 -9.367 1.00 92.19 165 MET A N 1
ATOM 1322 C CA . MET A 1 165 ? 0.917 -11.174 -10.298 1.00 92.19 165 MET A CA 1
ATOM 1323 C C . MET A 1 165 ? 0.771 -10.620 -11.709 1.00 92.19 165 MET A C 1
ATOM 1325 O O . MET A 1 165 ? 0.112 -9.606 -11.893 1.00 92.19 165 MET A O 1
ATOM 1329 N N . PHE A 1 166 ? 1.337 -11.313 -12.692 1.00 90.75 166 PHE A N 1
ATOM 1330 C CA . PHE A 1 166 ? 1.161 -11.021 -14.113 1.00 90.75 166 PHE A CA 1
ATOM 1331 C C . PHE A 1 166 ? 0.290 -12.118 -14.722 1.00 90.75 166 PHE A C 1
ATOM 1333 O O . PHE A 1 166 ? 0.554 -13.302 -14.504 1.00 90.75 166 PHE A O 1
ATOM 1340 N N . ARG A 1 167 ? -0.779 -11.736 -15.421 1.00 92.88 167 ARG A N 1
ATOM 1341 C CA . ARG A 1 167 ? -1.730 -12.658 -16.060 1.00 92.88 167 ARG A CA 1
ATOM 1342 C C . ARG A 1 167 ? -1.761 -12.403 -17.560 1.00 92.88 167 ARG A C 1
ATOM 1344 O O . ARG A 1 167 ? -1.615 -11.264 -17.981 1.00 92.88 167 ARG A O 1
ATOM 1351 N N . GLU A 1 168 ? -2.061 -13.428 -18.353 1.00 90.25 168 GLU A N 1
ATOM 1352 C CA . GLU A 1 168 ? -2.272 -13.276 -19.807 1.00 90.25 168 GLU A CA 1
ATOM 1353 C C . GLU A 1 168 ? -3.388 -12.268 -20.117 1.00 90.25 168 GLU A C 1
ATOM 1355 O O . GLU A 1 168 ? -3.302 -11.476 -21.048 1.00 90.25 168 GLU A O 1
ATOM 1360 N N . THR A 1 169 ? -4.427 -12.226 -19.279 1.00 91.50 169 THR A N 1
ATOM 1361 C CA . THR A 1 169 ? -5.531 -11.271 -19.429 1.00 91.50 169 THR A CA 1
ATOM 1362 C C . THR A 1 169 ? -5.102 -9.814 -19.296 1.00 91.50 169 THR A C 1
ATOM 1364 O O . THR A 1 169 ? -5.832 -8.944 -19.770 1.00 91.50 169 THR A O 1
ATOM 1367 N N . ASP A 1 170 ? -3.954 -9.544 -18.665 1.00 91.94 170 ASP A N 1
ATOM 1368 C CA . ASP A 1 170 ? -3.461 -8.186 -18.441 1.00 91.94 170 ASP A CA 1
ATOM 1369 C C . ASP A 1 170 ? -3.129 -7.471 -19.757 1.00 91.94 170 ASP A C 1
ATOM 1371 O O . ASP A 1 170 ? -3.200 -6.247 -19.808 1.00 91.94 170 ASP A O 1
ATOM 1375 N N . GLU A 1 171 ? -2.841 -8.209 -20.835 1.00 90.19 171 GLU A N 1
ATOM 1376 C CA . GLU A 1 171 ? -2.593 -7.647 -22.173 1.00 90.19 171 GLU A CA 1
ATOM 1377 C C . GLU A 1 171 ? -3.803 -6.886 -22.734 1.00 90.19 171 GLU A C 1
ATOM 1379 O O . GLU A 1 171 ? -3.654 -5.989 -23.561 1.00 90.19 171 GLU A O 1
ATOM 1384 N N . ASN A 1 172 ? -5.010 -7.207 -22.261 1.00 93.94 172 ASN A N 1
ATOM 1385 C CA . ASN A 1 172 ? -6.236 -6.524 -22.677 1.00 93.94 172 ASN A CA 1
ATOM 1386 C C . ASN A 1 172 ? -6.495 -5.232 -21.885 1.00 93.94 172 ASN A C 1
ATOM 1388 O O . ASN A 1 172 ? -7.445 -4.504 -22.185 1.00 93.94 172 ASN A O 1
ATOM 1392 N N . ILE A 1 173 ? -5.695 -4.946 -20.853 1.00 94.75 173 ILE A N 1
ATOM 1393 C CA . ILE A 1 173 ? -5.869 -3.772 -20.003 1.00 94.75 173 ILE A CA 1
ATOM 1394 C C . ILE A 1 173 ? -5.169 -2.582 -20.656 1.00 94.75 173 ILE A C 1
ATOM 1396 O O . ILE A 1 173 ? -3.951 -2.444 -20.618 1.00 94.75 173 ILE A O 1
ATOM 1400 N N . VAL A 1 174 ? -5.972 -1.678 -21.214 1.00 95.56 174 VAL A N 1
ATOM 1401 C CA . VAL A 1 174 ? -5.507 -0.438 -21.861 1.00 95.56 174 VAL A CA 1
ATOM 1402 C C . VAL A 1 174 ? -5.453 0.765 -20.910 1.00 95.56 174 VAL A C 1
ATOM 1404 O O . VAL A 1 174 ? -5.286 1.905 -21.338 1.00 95.56 174 VAL A O 1
ATOM 1407 N N . GLU A 1 175 ? -5.642 0.532 -19.610 1.00 96.56 175 GLU A N 1
ATOM 1408 C CA . GLU A 1 175 ? -5.642 1.578 -18.591 1.00 96.56 175 GLU A CA 1
ATOM 1409 C C . GLU A 1 175 ? -4.239 2.208 -18.447 1.00 96.56 175 GLU A C 1
ATOM 1411 O O . GLU A 1 175 ? -3.295 1.499 -18.090 1.00 96.56 175 GLU A O 1
ATOM 1416 N N . PRO A 1 176 ? -4.081 3.535 -18.636 1.00 94.88 176 PRO A N 1
ATOM 1417 C CA . PRO A 1 176 ? -2.764 4.175 -18.629 1.00 94.88 176 PRO A CA 1
ATOM 1418 C C . PRO A 1 176 ? -1.972 3.967 -17.335 1.00 94.88 176 PRO A C 1
ATOM 1420 O O . PRO A 1 176 ? -0.789 3.644 -17.393 1.00 94.88 176 PRO A O 1
ATOM 1423 N N . GLN A 1 177 ? -2.617 4.099 -16.169 1.00 95.06 177 GLN A N 1
ATOM 1424 C CA . GLN A 1 177 ? -1.947 3.933 -14.875 1.00 95.06 177 GLN A CA 1
ATOM 1425 C C . GLN A 1 177 ? -1.463 2.492 -14.669 1.00 95.06 177 GLN A C 1
ATOM 1427 O O . GLN A 1 177 ? -0.353 2.271 -14.187 1.00 95.06 177 GLN A O 1
ATOM 1432 N N . PHE A 1 178 ? -2.274 1.509 -15.074 1.00 96.44 178 PHE A N 1
ATOM 1433 C CA . PHE A 1 178 ? -1.920 0.093 -15.005 1.00 96.44 178 PHE A CA 1
ATOM 1434 C C . PHE A 1 178 ? -0.715 -0.227 -15.892 1.00 96.44 178 PHE A C 1
ATOM 1436 O O . PHE A 1 178 ? 0.222 -0.896 -15.444 1.00 96.44 178 PHE A O 1
ATOM 1443 N N . ILE A 1 179 ? -0.732 0.263 -17.137 1.00 94.88 179 ILE A N 1
ATOM 1444 C CA . ILE A 1 179 ? 0.363 0.083 -18.096 1.00 94.88 179 ILE A CA 1
ATOM 1445 C C . ILE A 1 179 ? 1.630 0.740 -17.559 1.00 94.88 179 ILE A C 1
ATOM 1447 O O . ILE A 1 179 ? 2.671 0.090 -17.527 1.00 94.88 179 ILE A O 1
ATOM 1451 N N . ASN A 1 180 ? 1.537 1.985 -17.084 1.00 93.50 180 ASN A N 1
ATOM 1452 C CA . ASN A 1 180 ? 2.683 2.727 -16.572 1.00 93.50 180 ASN A CA 1
ATOM 1453 C C . ASN A 1 180 ? 3.343 2.011 -15.386 1.00 93.50 180 ASN A C 1
ATOM 1455 O O . ASN A 1 180 ? 4.536 1.732 -15.424 1.00 93.50 180 ASN A O 1
ATOM 1459 N N . LEU A 1 181 ? 2.570 1.628 -14.365 1.00 95.31 181 LEU A N 1
ATOM 1460 C CA . LEU A 1 181 ? 3.115 0.917 -13.205 1.00 95.31 181 LEU A CA 1
ATOM 1461 C C . LEU A 1 181 ? 3.693 -0.456 -13.576 1.00 95.31 181 LEU A C 1
ATOM 1463 O O . LEU A 1 181 ? 4.729 -0.854 -13.046 1.00 95.31 181 LEU A O 1
ATOM 1467 N N . SER A 1 182 ? 3.045 -1.176 -14.499 1.00 94.81 182 SER A N 1
ATOM 1468 C CA . SER A 1 182 ? 3.557 -2.459 -14.997 1.00 94.81 182 SER A CA 1
ATOM 1469 C C . SER A 1 182 ? 4.871 -2.280 -15.762 1.00 94.81 182 SER A C 1
ATOM 1471 O O . SER A 1 182 ? 5.789 -3.080 -15.593 1.00 94.81 182 SER A O 1
ATOM 1473 N N . TYR A 1 183 ? 4.976 -1.221 -16.565 1.00 92.06 183 TYR A N 1
ATOM 1474 C CA . TYR A 1 183 ? 6.179 -0.869 -17.312 1.00 92.06 183 TYR A CA 1
ATOM 1475 C C . TYR A 1 183 ? 7.332 -0.477 -16.383 1.00 92.06 183 TYR A C 1
ATOM 1477 O O . TYR A 1 183 ? 8.412 -1.049 -16.504 1.00 92.06 183 TYR A O 1
ATOM 1485 N N . VAL A 1 184 ? 7.097 0.421 -15.418 1.00 92.38 184 VAL A N 1
ATOM 1486 C CA . VAL A 1 184 ? 8.105 0.829 -14.421 1.00 92.38 184 VAL A CA 1
ATOM 1487 C C . VAL A 1 184 ? 8.639 -0.392 -13.671 1.00 92.38 184 VAL A C 1
ATOM 1489 O O . VAL A 1 184 ? 9.846 -0.532 -13.487 1.00 92.38 184 VAL A O 1
ATOM 1492 N N . GLN A 1 185 ? 7.762 -1.326 -13.294 1.00 93.31 185 GLN A N 1
ATOM 1493 C CA . GLN A 1 185 ? 8.188 -2.557 -12.637 1.00 93.31 185 GLN A CA 1
ATOM 1494 C C . GLN A 1 185 ? 9.013 -3.467 -13.552 1.00 93.31 185 GLN A C 1
ATOM 1496 O O . GLN A 1 185 ? 10.052 -3.970 -13.129 1.00 93.31 185 GLN A O 1
ATOM 1501 N N . ALA A 1 186 ? 8.587 -3.658 -14.802 1.00 90.38 186 ALA A N 1
ATOM 1502 C CA . ALA A 1 186 ? 9.329 -4.475 -15.755 1.00 90.38 186 ALA A CA 1
ATOM 1503 C C . ALA A 1 186 ? 10.717 -3.884 -16.059 1.00 90.38 186 ALA A C 1
ATOM 1505 O O . ALA A 1 186 ? 11.702 -4.618 -16.120 1.00 90.38 186 ALA A O 1
ATOM 1506 N N . GLN A 1 187 ? 10.803 -2.558 -16.193 1.00 88.81 187 GLN A N 1
ATOM 1507 C CA . GLN A 1 187 ? 12.056 -1.827 -16.360 1.00 88.81 187 GLN A CA 1
ATOM 1508 C C . GLN A 1 187 ? 12.960 -1.992 -15.135 1.00 88.81 187 GLN A C 1
ATOM 1510 O O . GLN A 1 187 ? 14.142 -2.295 -15.290 1.00 88.81 187 GLN A O 1
ATOM 1515 N N . HIS A 1 188 ? 12.415 -1.838 -13.926 1.00 88.75 188 HIS A N 1
ATOM 1516 C CA . HIS A 1 188 ? 13.160 -2.046 -12.687 1.00 88.75 188 HIS A CA 1
ATOM 1517 C C . HIS A 1 188 ? 13.749 -3.465 -12.623 1.00 88.75 188 HIS A C 1
ATOM 1519 O O . HIS A 1 188 ? 14.950 -3.630 -12.410 1.00 88.75 188 HIS A O 1
ATOM 1525 N N . ASP A 1 189 ? 12.934 -4.493 -12.865 1.00 87.69 189 ASP A N 1
ATOM 1526 C CA . ASP A 1 189 ? 13.372 -5.893 -12.827 1.00 87.69 189 ASP A CA 1
ATOM 1527 C C . ASP A 1 189 ? 14.402 -6.212 -13.927 1.00 87.69 189 ASP A C 1
ATOM 1529 O O . ASP A 1 189 ? 15.378 -6.925 -13.680 1.00 87.69 189 ASP A O 1
ATOM 1533 N N . TYR A 1 190 ? 14.251 -5.622 -15.114 1.00 87.75 190 TYR A N 1
ATOM 1534 C CA . TYR A 1 190 ? 15.241 -5.687 -16.188 1.00 87.75 190 TYR A CA 1
ATOM 1535 C C . TYR A 1 190 ? 16.586 -5.068 -15.778 1.00 87.75 190 TYR A C 1
ATOM 1537 O O . TYR A 1 190 ? 17.625 -5.714 -15.911 1.00 87.75 190 TYR A O 1
ATOM 1545 N N . LEU A 1 191 ? 16.592 -3.855 -15.217 1.00 84.62 191 LEU A N 1
ATOM 1546 C CA . LEU A 1 191 ? 17.820 -3.162 -14.806 1.00 84.62 191 LEU A CA 1
ATOM 1547 C C . LEU A 1 191 ? 18.542 -3.858 -13.643 1.00 84.62 191 LEU A C 1
ATOM 1549 O O . LEU A 1 191 ? 19.775 -3.843 -13.596 1.00 84.62 191 LEU A O 1
ATOM 1553 N N . GLN A 1 192 ? 17.793 -4.510 -12.748 1.00 82.56 192 GLN A N 1
ATOM 1554 C CA . GLN A 1 192 ? 18.336 -5.383 -11.699 1.00 82.56 192 GLN A CA 1
ATOM 1555 C C . GLN A 1 192 ? 18.885 -6.710 -12.252 1.00 82.56 192 GLN A C 1
ATOM 1557 O O . GLN A 1 192 ? 19.555 -7.453 -11.537 1.00 82.56 192 GLN A O 1
ATOM 1562 N N . GLY A 1 193 ? 18.638 -7.010 -13.531 1.00 83.38 193 GLY A N 1
ATOM 1563 C CA . GLY A 1 193 ? 19.099 -8.230 -14.182 1.00 83.38 193 GLY A CA 1
ATOM 1564 C C . GLY A 1 193 ? 18.259 -9.466 -13.852 1.00 83.38 193 GLY A C 1
ATOM 1565 O O . GLY A 1 193 ? 18.721 -10.588 -14.056 1.00 83.38 193 GLY A O 1
ATOM 1566 N N . ASN A 1 194 ? 17.030 -9.273 -13.359 1.00 85.31 194 ASN A N 1
ATOM 1567 C CA . ASN A 1 194 ? 16.067 -10.355 -13.139 1.00 85.31 194 ASN A CA 1
ATOM 1568 C C . ASN A 1 194 ? 15.482 -10.872 -14.466 1.00 85.31 194 ASN A C 1
ATOM 1570 O O . ASN A 1 194 ? 14.995 -12.001 -14.522 1.00 85.31 194 ASN A O 1
ATOM 1574 N N . TYR A 1 195 ? 15.560 -10.067 -15.533 1.00 86.19 195 TYR A N 1
ATOM 1575 C CA . TYR A 1 195 ? 15.197 -10.444 -16.900 1.00 86.19 195 TYR A CA 1
ATOM 1576 C C . TYR A 1 195 ? 16.442 -10.453 -17.793 1.00 86.19 195 TYR A C 1
ATOM 1578 O O . TYR A 1 195 ? 16.798 -9.416 -18.357 1.00 86.19 195 TYR A O 1
ATOM 1586 N N . PRO A 1 196 ? 17.139 -11.598 -17.905 1.00 84.56 196 PRO A N 1
ATOM 1587 C CA . PRO A 1 196 ? 18.322 -11.697 -18.745 1.00 84.56 196 PRO A CA 1
ATOM 1588 C C . PRO A 1 196 ? 17.926 -11.591 -20.219 1.00 84.56 196 PRO A C 1
ATOM 1590 O O . PRO A 1 196 ? 17.017 -12.280 -20.681 1.00 84.56 196 PRO A O 1
ATOM 1593 N N . VAL A 1 197 ? 18.640 -10.750 -20.963 1.00 86.06 197 VAL A N 1
ATOM 1594 C CA . VAL A 1 197 ? 18.452 -10.560 -22.406 1.00 86.06 197 VAL A CA 1
ATOM 1595 C C . VAL A 1 197 ? 19.797 -10.603 -23.126 1.00 86.06 197 VAL A C 1
ATOM 1597 O O . VAL A 1 197 ? 20.849 -10.376 -22.522 1.00 86.06 197 VAL A O 1
ATOM 1600 N N . VAL A 1 198 ? 19.774 -10.875 -24.430 1.00 88.62 198 VAL A N 1
ATOM 1601 C CA . VAL A 1 198 ? 20.970 -10.767 -25.277 1.00 88.62 198 VAL A CA 1
ATOM 1602 C C . VAL A 1 198 ? 21.280 -9.303 -25.605 1.00 88.62 198 VAL A C 1
ATOM 1604 O O . VAL A 1 198 ? 20.448 -8.415 -25.419 1.00 88.62 198 VAL A O 1
ATOM 1607 N N . ARG A 1 199 ? 22.499 -9.032 -26.084 1.00 85.94 199 ARG A N 1
ATOM 1608 C CA . ARG A 1 199 ? 22.985 -7.664 -26.324 1.00 85.94 199 ARG A CA 1
ATOM 1609 C C . ARG A 1 199 ? 22.123 -6.910 -27.339 1.00 85.94 199 ARG A C 1
ATOM 1611 O O . ARG A 1 199 ? 21.879 -5.722 -27.153 1.00 85.94 199 ARG A O 1
ATOM 1618 N N . GLU A 1 200 ? 21.684 -7.584 -28.395 1.00 89.44 200 GLU A N 1
ATOM 1619 C CA . GLU A 1 200 ? 20.840 -7.003 -29.440 1.00 89.44 200 GLU A CA 1
ATOM 1620 C C . GLU A 1 200 ? 19.490 -6.540 -28.873 1.00 89.44 200 GLU A C 1
ATOM 1622 O O . GLU A 1 200 ? 19.090 -5.397 -29.095 1.00 89.44 200 GLU A O 1
ATOM 1627 N N . ASP A 1 201 ? 18.843 -7.386 -28.067 1.00 88.00 201 ASP A N 1
ATOM 1628 C CA . ASP A 1 201 ? 17.567 -7.076 -27.416 1.00 88.00 201 ASP A CA 1
ATOM 1629 C C . ASP A 1 201 ? 17.728 -5.961 -26.377 1.00 88.00 201 ASP A C 1
ATOM 1631 O O . ASP A 1 201 ? 16.912 -5.041 -26.332 1.00 88.00 201 ASP A O 1
ATOM 1635 N N . ALA A 1 202 ? 18.811 -5.982 -25.589 1.00 87.38 202 ALA A N 1
ATOM 1636 C CA . ALA A 1 202 ? 19.132 -4.902 -24.658 1.00 87.38 202 ALA A CA 1
ATOM 1637 C C . ALA A 1 202 ? 19.270 -3.560 -25.386 1.00 87.38 202 ALA A C 1
ATOM 1639 O O . ALA A 1 202 ? 18.687 -2.565 -24.960 1.00 87.38 202 ALA A O 1
ATOM 1640 N N . ALA A 1 203 ? 19.998 -3.534 -26.507 1.00 87.38 203 ALA A N 1
ATOM 1641 C CA . ALA A 1 203 ? 20.177 -2.331 -27.313 1.00 87.38 203 ALA A CA 1
ATOM 1642 C C . ALA A 1 203 ? 18.844 -1.828 -27.889 1.00 87.38 203 ALA A C 1
ATOM 1644 O O . ALA A 1 203 ? 18.558 -0.630 -27.823 1.00 87.38 203 ALA A O 1
ATOM 1645 N N . GLN A 1 204 ? 18.004 -2.732 -28.403 1.00 89.69 204 GLN A N 1
ATOM 1646 C CA . GLN A 1 204 ? 16.679 -2.383 -28.911 1.00 89.69 204 GLN A CA 1
ATOM 1647 C C . GLN A 1 204 ? 15.769 -1.842 -27.801 1.00 89.69 204 GLN A C 1
ATOM 1649 O O . GLN A 1 204 ? 15.128 -0.806 -27.983 1.00 89.69 204 GLN A O 1
ATOM 1654 N N . MET A 1 205 ? 15.732 -2.497 -26.638 1.00 87.00 205 MET A N 1
ATOM 1655 C CA . MET A 1 205 ? 14.967 -2.035 -25.482 1.00 87.00 205 MET A CA 1
ATOM 1656 C C . MET A 1 205 ? 15.441 -0.663 -25.014 1.00 87.00 205 MET A C 1
ATOM 1658 O O . MET A 1 205 ? 14.610 0.205 -24.766 1.00 87.00 205 MET A O 1
ATOM 1662 N N . SER A 1 206 ? 16.750 -0.430 -24.909 1.00 86.06 206 SER A N 1
ATOM 1663 C CA . SER A 1 206 ? 17.277 0.884 -24.534 1.00 86.06 206 SER A CA 1
ATOM 1664 C C . SER A 1 206 ? 16.894 1.957 -25.554 1.00 86.06 206 SER A C 1
ATOM 1666 O O . SER A 1 206 ? 16.465 3.036 -25.155 1.00 86.06 206 SER A O 1
ATOM 1668 N N . ALA A 1 207 ? 16.959 1.659 -26.855 1.00 86.62 207 ALA A N 1
ATOM 1669 C CA . ALA A 1 207 ? 16.537 2.592 -27.899 1.00 86.62 207 ALA A CA 1
ATOM 1670 C C . ALA A 1 207 ? 15.043 2.954 -27.798 1.00 86.62 207 ALA A C 1
ATOM 1672 O O . ALA A 1 207 ? 14.687 4.126 -27.910 1.00 86.62 207 ALA A O 1
ATOM 1673 N N . LEU A 1 208 ? 14.171 1.973 -27.539 1.00 88.44 208 LEU A N 1
ATOM 1674 C CA . LEU A 1 208 ? 12.733 2.206 -27.356 1.00 88.44 208 LEU A CA 1
ATOM 1675 C C . LEU A 1 208 ? 12.437 3.068 -26.122 1.00 88.44 208 LEU A C 1
ATOM 1677 O O . LEU A 1 208 ? 11.626 3.987 -26.206 1.00 88.44 208 LEU A O 1
ATOM 1681 N N . GLN A 1 209 ? 13.111 2.804 -25.000 1.00 87.12 209 GLN A N 1
ATOM 1682 C CA . GLN A 1 209 ? 12.951 3.575 -23.760 1.00 87.12 209 GLN A CA 1
ATOM 1683 C C . GLN A 1 209 ? 13.414 5.027 -23.939 1.00 87.12 209 GLN A C 1
ATOM 1685 O O . GLN A 1 209 ? 12.710 5.958 -23.556 1.00 87.12 209 GLN A O 1
ATOM 1690 N N . ILE A 1 210 ? 14.552 5.222 -24.610 1.00 86.12 210 ILE A N 1
ATOM 1691 C CA . ILE A 1 210 ? 15.072 6.543 -24.977 1.00 86.12 210 ILE A CA 1
ATOM 1692 C C . ILE A 1 210 ? 14.071 7.306 -25.844 1.00 86.12 210 ILE A C 1
ATOM 1694 O O . ILE A 1 210 ? 13.754 8.460 -25.558 1.00 86.12 210 ILE A O 1
ATOM 1698 N N . GLN A 1 211 ? 13.557 6.659 -26.890 1.00 86.06 211 GLN A N 1
ATOM 1699 C CA . GLN A 1 211 ? 12.596 7.267 -27.803 1.00 86.06 211 GLN A CA 1
ATOM 1700 C C . GLN A 1 211 ? 11.289 7.635 -27.089 1.00 86.06 211 GLN A C 1
ATOM 1702 O O . GLN A 1 211 ? 10.696 8.666 -27.407 1.00 86.06 211 GLN A O 1
ATOM 1707 N N . ALA A 1 212 ? 10.837 6.812 -26.139 1.00 83.88 212 ALA A N 1
ATOM 1708 C CA . ALA A 1 212 ? 9.624 7.063 -25.369 1.00 83.88 212 ALA A CA 1
ATOM 1709 C C . ALA A 1 212 ? 9.754 8.286 -24.445 1.00 83.88 212 ALA A C 1
ATOM 1711 O O . ALA A 1 212 ? 8.799 9.049 -24.323 1.00 83.88 212 ALA A O 1
ATOM 1712 N N . GLU A 1 213 ? 10.920 8.501 -23.828 1.00 82.06 213 GLU A N 1
ATOM 1713 C CA . GLU A 1 213 ? 11.132 9.624 -22.903 1.00 82.06 213 GLU A CA 1
ATOM 1714 C C . GLU A 1 213 ? 11.579 10.922 -23.581 1.00 82.06 213 GLU A C 1
ATOM 1716 O O . GLU A 1 213 ? 11.130 12.004 -23.206 1.00 82.06 213 GLU A O 1
ATOM 1721 N N . HIS A 1 214 ? 12.469 10.834 -24.571 1.00 82.38 214 HIS A N 1
ATOM 1722 C CA . HIS A 1 214 ? 13.135 11.998 -25.164 1.00 82.38 214 HIS A CA 1
ATOM 1723 C C . HIS A 1 214 ? 12.669 12.322 -26.590 1.00 82.38 214 HIS A C 1
ATOM 1725 O O . HIS A 1 214 ? 13.022 13.372 -27.135 1.00 82.38 214 HIS A O 1
ATOM 1731 N N . GLY A 1 215 ? 11.869 11.451 -27.211 1.00 79.50 215 GLY A N 1
ATOM 1732 C CA . GLY A 1 215 ? 11.457 11.605 -28.603 1.00 79.50 215 GLY A CA 1
ATOM 1733 C C . GLY A 1 215 ? 12.632 11.511 -29.587 1.00 79.50 215 GLY A C 1
ATOM 1734 O O . GLY A 1 215 ? 13.711 11.021 -29.268 1.00 79.50 215 GLY A O 1
ATOM 1735 N N . SER A 1 216 ? 12.431 11.991 -30.818 1.00 77.19 216 SER A N 1
ATOM 1736 C CA . SER A 1 216 ? 13.400 11.846 -31.919 1.00 77.19 216 SER A CA 1
ATOM 1737 C C . SER A 1 216 ? 14.599 12.805 -31.865 1.00 77.19 216 SER A C 1
ATOM 1739 O O . SER A 1 216 ? 15.480 12.714 -32.714 1.00 77.19 216 SER A O 1
ATOM 1741 N N . GLY A 1 217 ? 14.633 13.747 -30.916 1.00 69.00 217 GLY A N 1
ATOM 1742 C CA . GLY A 1 217 ? 15.642 14.817 -30.863 1.00 69.00 217 GLY A CA 1
ATOM 1743 C C . GLY A 1 217 ? 16.969 14.433 -30.200 1.00 69.00 217 GLY A C 1
ATOM 1744 O O . GLY A 1 217 ? 17.915 15.213 -30.245 1.00 69.00 217 GLY A O 1
ATOM 1745 N N . LEU A 1 218 ? 17.068 13.251 -29.581 1.00 68.06 218 LEU A N 1
ATOM 1746 C CA . LEU A 1 218 ? 18.246 12.887 -28.782 1.00 68.06 218 LEU A CA 1
ATOM 1747 C C . LEU A 1 218 ? 19.486 12.538 -29.624 1.00 68.06 218 LEU A C 1
ATOM 1749 O O . LEU A 1 218 ? 20.604 12.625 -29.126 1.00 68.06 218 LEU A O 1
ATOM 1753 N N . ALA A 1 219 ? 19.313 12.185 -30.902 1.00 64.56 219 ALA A N 1
ATOM 1754 C CA . ALA A 1 219 ? 20.429 11.852 -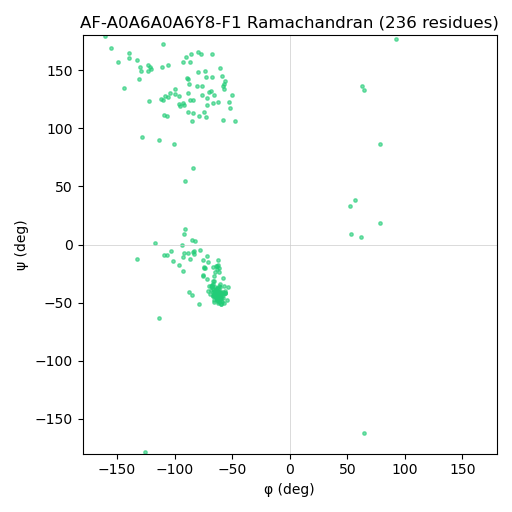31.795 1.00 64.56 219 ALA A CA 1
ATOM 1755 C C . ALA A 1 219 ? 21.398 13.030 -32.025 1.00 64.56 219 ALA A C 1
ATOM 1757 O O . ALA A 1 219 ? 22.530 12.820 -32.453 1.00 64.56 219 ALA A O 1
ATOM 1758 N N . GLU A 1 220 ? 20.967 14.258 -31.731 1.00 67.81 220 GLU A N 1
ATOM 1759 C CA . GLU A 1 220 ? 21.762 15.477 -31.904 1.00 67.81 220 GLU A CA 1
ATOM 1760 C C . GLU A 1 220 ? 22.615 15.822 -30.667 1.00 67.81 220 GLU A C 1
ATOM 1762 O O . GLU A 1 220 ? 23.439 16.733 -30.731 1.00 67.81 220 GLU A O 1
ATOM 1767 N N . ASN A 1 221 ? 22.452 15.100 -29.547 1.00 78.94 221 ASN A N 1
ATOM 1768 C CA . ASN A 1 221 ? 23.172 15.346 -28.296 1.00 78.94 221 ASN A CA 1
ATOM 1769 C C . ASN A 1 221 ? 23.848 14.069 -27.763 1.00 78.94 221 ASN A C 1
ATOM 1771 O O . ASN A 1 221 ? 23.261 13.284 -27.014 1.00 78.94 221 ASN A O 1
ATOM 1775 N N . GLU A 1 222 ? 25.114 13.891 -28.142 1.00 78.00 222 GLU A N 1
ATOM 1776 C CA . GLU A 1 222 ? 25.936 12.719 -27.811 1.00 78.00 222 GLU A CA 1
ATOM 1777 C C . GLU A 1 222 ? 26.138 12.525 -26.294 1.00 78.00 222 GLU A C 1
ATOM 1779 O O . GLU A 1 222 ? 26.132 11.397 -25.803 1.00 78.00 222 GLU A O 1
ATOM 1784 N N . GLU A 1 223 ? 26.230 13.610 -25.520 1.00 80.19 223 GLU A N 1
ATOM 1785 C CA . GLU A 1 223 ? 26.420 13.554 -24.063 1.00 80.19 223 GLU A CA 1
ATOM 1786 C C . GLU A 1 223 ? 25.169 13.021 -23.342 1.00 80.19 223 GLU A C 1
ATOM 1788 O O . GLU A 1 223 ? 25.253 12.150 -22.466 1.00 80.19 223 GLU A O 1
ATOM 1793 N N . MET A 1 224 ? 23.984 13.480 -23.760 1.00 77.00 224 MET A N 1
ATOM 1794 C CA . MET A 1 224 ? 22.726 12.946 -23.233 1.00 77.00 224 MET A CA 1
ATOM 1795 C C . MET A 1 224 ? 22.494 11.495 -23.649 1.00 77.00 224 MET A C 1
ATOM 1797 O O . MET A 1 224 ? 21.999 10.708 -22.839 1.00 77.00 224 MET A O 1
ATOM 1801 N N . LEU A 1 225 ? 22.877 11.116 -24.872 1.00 79.69 225 LEU A N 1
ATOM 1802 C CA . LEU A 1 225 ? 22.772 9.734 -25.332 1.00 79.69 225 LEU A CA 1
ATOM 1803 C C . LEU A 1 225 ? 23.602 8.788 -24.452 1.00 79.69 225 LEU A C 1
ATOM 1805 O O . LEU A 1 225 ? 23.096 7.748 -24.033 1.00 79.69 225 LEU A O 1
ATOM 1809 N N . MET A 1 226 ? 24.834 9.170 -24.104 1.00 80.62 226 MET A N 1
ATOM 1810 C CA . MET A 1 226 ? 25.693 8.366 -23.228 1.00 80.62 226 MET A CA 1
ATOM 1811 C C . MET A 1 226 ? 25.105 8.201 -21.822 1.00 80.62 226 MET A C 1
ATOM 1813 O O . MET A 1 226 ? 25.081 7.089 -21.293 1.00 80.62 226 MET A O 1
ATOM 1817 N N . THR A 1 227 ? 24.535 9.266 -21.254 1.00 83.00 227 THR A N 1
ATOM 1818 C CA . THR A 1 227 ? 23.857 9.194 -19.946 1.00 83.00 227 THR A CA 1
ATOM 1819 C C . THR A 1 227 ? 22.628 8.277 -20.003 1.00 83.00 227 THR A C 1
ATOM 1821 O O . THR A 1 227 ? 22.379 7.489 -19.089 1.00 83.00 227 THR A O 1
ATOM 1824 N N . CYS A 1 228 ? 21.869 8.319 -21.101 1.00 79.75 228 CYS A N 1
ATOM 1825 C CA . CYS A 1 228 ? 20.707 7.453 -21.291 1.00 79.75 228 CYS A CA 1
ATOM 1826 C C . CYS A 1 228 ? 21.090 5.979 -21.471 1.00 79.75 228 CYS A C 1
ATOM 1828 O O . CYS A 1 228 ? 20.423 5.100 -20.930 1.00 79.75 228 CYS A O 1
ATOM 1830 N N . ILE A 1 229 ? 22.175 5.688 -22.192 1.00 80.31 229 ILE A N 1
ATOM 1831 C CA . ILE A 1 229 ? 22.707 4.324 -22.327 1.00 80.31 229 ILE A CA 1
ATOM 1832 C C . ILE A 1 229 ? 23.109 3.781 -20.954 1.00 80.31 229 ILE A C 1
ATOM 1834 O O . ILE A 1 229 ? 22.804 2.634 -20.621 1.00 80.31 229 ILE A O 1
ATOM 1838 N N . GLU A 1 230 ? 23.747 4.603 -20.118 1.00 80.25 230 GLU A N 1
ATOM 1839 C CA . GLU A 1 230 ? 24.094 4.191 -18.762 1.00 80.25 230 GLU A CA 1
ATOM 1840 C C . GLU A 1 230 ? 22.867 3.866 -17.908 1.00 80.25 230 GLU A C 1
ATOM 1842 O O . GLU A 1 230 ? 22.923 2.889 -17.153 1.00 80.25 230 GLU A O 1
ATOM 1847 N N . LYS A 1 231 ? 21.783 4.634 -18.080 1.00 81.50 231 LYS A N 1
ATOM 1848 C CA . LYS A 1 231 ? 20.495 4.475 -17.392 1.00 81.50 231 LYS A CA 1
ATOM 1849 C C . LYS A 1 231 ? 19.708 3.243 -17.859 1.00 81.50 231 LYS A C 1
ATOM 1851 O O . LYS A 1 231 ? 19.124 2.565 -17.020 1.00 81.50 231 LYS A O 1
ATOM 1856 N N . TYR A 1 232 ? 19.697 2.942 -19.162 1.00 80.88 232 TYR A N 1
ATOM 1857 C CA . TYR A 1 232 ? 18.792 1.943 -19.756 1.00 80.88 232 TYR A CA 1
ATOM 1858 C C . TYR A 1 232 ? 19.422 0.618 -20.164 1.00 80.88 232 TYR A C 1
ATOM 1860 O O . TYR A 1 232 ? 18.687 -0.300 -20.527 1.00 80.88 232 TYR A O 1
ATOM 1868 N N . VAL A 1 233 ? 20.746 0.483 -20.144 1.00 78.19 233 VAL A N 1
ATOM 1869 C CA . VAL A 1 233 ? 21.403 -0.802 -20.415 1.00 78.19 233 VAL A CA 1
ATOM 1870 C C . VAL A 1 233 ? 21.713 -1.497 -19.093 1.00 78.19 233 VAL A C 1
ATOM 1872 O O . VAL A 1 233 ? 22.362 -0.919 -18.215 1.00 78.19 233 VAL A O 1
ATOM 1875 N N . THR A 1 234 ? 21.286 -2.757 -18.955 1.00 74.56 234 THR A N 1
ATOM 1876 C CA . THR A 1 234 ? 21.579 -3.557 -17.753 1.00 74.56 234 THR A CA 1
ATOM 1877 C C . THR A 1 234 ? 23.084 -3.721 -17.553 1.00 74.56 234 THR A C 1
ATOM 1879 O O . THR A 1 234 ? 23.859 -3.773 -18.510 1.00 74.56 234 THR A O 1
ATOM 1882 N N . LYS A 1 235 ? 23.514 -3.886 -16.300 1.00 69.62 235 LYS A N 1
ATOM 1883 C CA . LYS A 1 235 ? 24.926 -4.159 -15.986 1.00 69.62 235 LYS A CA 1
ATOM 1884 C C . LYS A 1 235 ? 25.413 -5.523 -16.491 1.00 69.62 235 LYS A C 1
ATOM 1886 O O . LYS A 1 235 ? 26.614 -5.702 -16.608 1.00 69.62 235 LYS A O 1
ATOM 1891 N N . GLN A 1 236 ? 24.513 -6.467 -16.777 1.00 62.41 236 GLN A N 1
ATOM 1892 C CA . GLN A 1 236 ? 24.877 -7.806 -17.262 1.00 62.41 236 GLN A CA 1
ATOM 1893 C C . GLN A 1 236 ? 25.311 -7.801 -18.735 1.00 62.41 236 GLN A C 1
ATOM 1895 O O . GLN A 1 236 ? 26.071 -8.666 -19.158 1.00 62.41 236 GLN A O 1
ATOM 1900 N N . THR A 1 237 ? 24.817 -6.836 -19.512 1.00 57.25 237 THR A N 1
ATOM 1901 C CA . THR A 1 237 ? 25.061 -6.720 -20.958 1.00 57.25 237 THR A CA 1
ATOM 1902 C C . THR A 1 237 ? 26.082 -5.639 -21.329 1.00 57.25 237 THR A C 1
ATOM 1904 O O . THR A 1 237 ? 26.413 -5.523 -22.513 1.00 57.25 237 THR A O 1
ATOM 1907 N N . LYS A 1 238 ? 26.549 -4.856 -20.343 1.00 55.12 238 LYS A N 1
ATOM 1908 C CA . LYS A 1 238 ? 27.675 -3.916 -20.469 1.00 55.12 238 LYS A CA 1
ATOM 1909 C C . LYS A 1 238 ? 28.987 -4.698 -20.496 1.00 55.12 238 LYS A C 1
ATOM 1911 O O . LYS A 1 238 ? 29.657 -4.663 -21.552 1.00 55.12 238 LYS A O 1
#

Nearest PDB structures (foldseek):
  5ejq-assembly1_A  TM=7.275E-01  e=8.234E-11  Dictyostelium discoideum
  3pvl-assembly1_A  TM=7.142E-01  e=1.763E-10  Mus musculus
  5ejy-assembly1_A  TM=6.860E-01  e=2.229E-10  Dictyostelium discoideum
  5mv9-assembly1_A  TM=7.693E-01  e=1.344E-08  Homo sapiens
  5f3y-assembly1_A  TM=6.838E-01  e=2.277E-08  Mus musculus

Foldseek 3Di:
DVVVVVLVVLVCQLPDPPHDPVSNVVSVVVNVLSVLCVVLHDAPDDDDPVLVVCVVVVHWDWDWEAELVRDIDIFTFHPRQFFQNSQVVVCVVLVNPPSPQKTKWKWKWWPFDPDPDDDDDGDHTDIDTGDDDRSHGPSSVVVCQVPVPCNVPTIHIHIYMAGNDDDPCCVVDPDPSSVVRVVSVVQSCVQVVVPDDELVVLVVQLVVVCCVPPNPPCVVPPVVSVVSCVVRHHPVND